Protein AF-A0A1M5PEL5-F1 (afdb_monomer_lite)

Sequence (208 aa):
MDSESASESAEDQVPSTPEERPRLRRRGREVVLALTVLVVAVAVAGTSFWRFVFTEPPEERSPEPVPLADHPVCGAQLRLSVKTDEEMVQVARIMSQDPRSRRVFYASQKENYAWFQRIFAEHKDLLAFARPEALPASVWLLPMRDVDLKAWGDDLRRQLPQLVHVQPVIPEELVREARARGQRAVLPPCPSSGEWPSAAGSSASPTK

Structure (mmCIF, N/CA/C/O backbone):
data_AF-A0A1M5PEL5-F1
#
_entry.id   AF-A0A1M5PEL5-F1
#
loop_
_atom_site.group_PDB
_atom_site.id
_atom_site.type_symbol
_atom_site.label_atom_id
_atom_site.label_alt_id
_atom_site.label_comp_id
_atom_site.label_asym_id
_atom_site.label_entity_id
_atom_site.label_seq_id
_atom_site.pdbx_PDB_ins_code
_atom_site.Cartn_x
_atom_site.Cartn_y
_atom_site.Cartn_z
_atom_site.occupancy
_atom_site.B_iso_or_equiv
_atom_site.auth_seq_id
_atom_site.auth_comp_id
_atom_site.auth_asym_id
_atom_site.auth_atom_id
_atom_site.pdbx_PDB_model_num
ATOM 1 N N . MET A 1 1 ? 75.606 32.379 -50.722 1.00 40.31 1 MET A N 1
ATOM 2 C CA . MET A 1 1 ? 76.584 33.152 -51.508 1.00 40.31 1 MET A CA 1
ATOM 3 C C . MET A 1 1 ? 76.701 32.346 -52.784 1.00 40.31 1 MET A C 1
ATOM 5 O O . MET A 1 1 ? 77.165 31.221 -52.691 1.00 40.31 1 MET A O 1
ATOM 9 N N . ASP A 1 2 ? 76.057 32.661 -53.901 1.00 33.91 2 ASP A N 1
ATOM 10 C CA . ASP A 1 2 ? 75.570 33.916 -54.497 1.00 33.91 2 ASP A CA 1
ATOM 11 C C . ASP A 1 2 ? 74.434 33.518 -55.479 1.00 33.91 2 ASP A C 1
ATOM 13 O O . ASP A 1 2 ? 74.450 32.400 -55.986 1.00 33.91 2 ASP A O 1
ATOM 17 N N . SER A 1 3 ? 73.267 34.170 -55.479 1.00 42.59 3 SER A N 1
ATOM 18 C CA . SER A 1 3 ? 72.858 35.327 -56.307 1.00 42.59 3 SER A CA 1
ATOM 19 C C . SER A 1 3 ? 72.743 35.051 -57.817 1.00 42.59 3 SER A C 1
ATOM 21 O O . SER A 1 3 ? 73.670 34.526 -58.420 1.00 42.59 3 SER A O 1
ATOM 23 N N . GLU A 1 4 ? 71.622 35.542 -58.380 1.00 41.03 4 GLU A N 1
ATOM 24 C CA . GLU A 1 4 ? 71.344 35.845 -59.806 1.00 41.03 4 GLU A CA 1
ATOM 25 C C . GLU A 1 4 ? 71.100 34.653 -60.757 1.00 41.03 4 GLU A C 1
ATOM 27 O O . GLU A 1 4 ? 71.656 33.581 -60.581 1.00 41.03 4 GLU A O 1
ATOM 32 N N . SER A 1 5 ? 70.289 34.707 -61.820 1.00 41.81 5 SER A N 1
ATOM 33 C CA . SER A 1 5 ? 69.369 35.685 -62.439 1.00 41.81 5 SER A CA 1
ATOM 34 C C . SER A 1 5 ? 68.643 34.913 -63.567 1.00 41.81 5 SER A C 1
ATOM 36 O O . SER A 1 5 ? 69.254 34.074 -64.219 1.00 41.81 5 SER A O 1
ATOM 38 N N . ALA A 1 6 ? 67.311 34.960 -63.663 1.00 45.72 6 ALA A N 1
ATOM 39 C CA . ALA A 1 6 ? 66.541 35.679 -64.692 1.00 45.72 6 ALA A CA 1
ATOM 40 C C . ALA A 1 6 ? 66.760 35.227 -66.163 1.00 45.72 6 ALA A C 1
ATOM 42 O O . ALA A 1 6 ? 67.813 35.430 -66.754 1.00 45.72 6 ALA A O 1
ATOM 43 N N . SER A 1 7 ? 65.705 34.676 -66.774 1.00 43.50 7 SER A N 1
ATOM 44 C CA . SER A 1 7 ? 65.435 34.632 -68.227 1.00 43.50 7 SER A CA 1
ATOM 45 C C . SER A 1 7 ? 63.915 34.472 -68.367 1.00 43.50 7 SER A C 1
ATOM 47 O O . SER A 1 7 ? 63.340 33.585 -67.744 1.00 43.50 7 SER A O 1
ATOM 49 N N . GLU A 1 8 ? 63.175 35.465 -68.849 1.00 42.06 8 GLU A N 1
ATOM 50 C CA . GLU A 1 8 ? 63.076 35.987 -70.223 1.00 42.06 8 GLU A CA 1
ATOM 51 C C . GLU A 1 8 ? 61.969 35.276 -71.025 1.00 42.06 8 GLU A C 1
ATOM 53 O O . GLU A 1 8 ? 62.036 34.091 -71.326 1.00 42.06 8 GLU A O 1
ATOM 58 N N . SER A 1 9 ? 60.920 36.072 -71.253 1.00 43.81 9 SER A N 1
ATOM 59 C CA . SER A 1 9 ? 59.984 36.167 -72.377 1.00 43.81 9 SER A CA 1
ATOM 60 C C . SER A 1 9 ? 59.603 34.931 -73.197 1.00 43.81 9 SER A C 1
ATOM 62 O O . SER A 1 9 ? 60.408 34.352 -73.916 1.00 43.81 9 SER A O 1
ATOM 64 N N . ALA A 1 10 ? 58.290 34.696 -73.261 1.00 44.53 10 ALA A N 1
ATOM 65 C CA . ALA A 1 10 ? 57.634 34.189 -74.460 1.00 44.53 10 ALA A CA 1
ATOM 66 C C . ALA A 1 10 ? 56.276 34.892 -74.627 1.00 44.53 10 ALA A C 1
ATOM 68 O O . ALA A 1 10 ? 55.343 34.676 -73.852 1.00 44.53 10 ALA A O 1
ATOM 69 N N . GLU A 1 11 ? 56.202 35.769 -75.628 1.00 50.06 11 GLU A N 1
ATOM 70 C CA . GLU A 1 11 ? 54.958 36.095 -76.322 1.00 50.06 11 GLU A CA 1
ATOM 71 C C . GLU A 1 11 ? 54.406 34.816 -76.961 1.00 50.06 11 GLU A C 1
ATOM 73 O O . GLU A 1 11 ? 55.168 34.105 -77.609 1.00 50.06 11 GLU A O 1
ATOM 78 N N . ASP A 1 12 ? 53.100 34.553 -76.847 1.00 40.72 12 ASP A N 1
ATOM 79 C CA . ASP A 1 12 ? 52.344 34.167 -78.041 1.00 40.72 12 ASP A CA 1
ATOM 80 C C . ASP A 1 12 ? 50.816 34.277 -77.883 1.00 40.72 12 ASP A C 1
ATOM 82 O O . ASP A 1 12 ? 50.194 33.715 -76.983 1.00 40.72 12 ASP A O 1
ATOM 86 N N . GLN A 1 13 ? 50.254 35.037 -78.823 1.00 44.19 13 GLN A N 1
ATOM 87 C CA . GLN A 1 13 ? 48.998 34.850 -79.554 1.00 44.19 13 GLN A CA 1
ATOM 88 C C . GLN A 1 13 ? 47.688 34.488 -78.824 1.00 44.19 13 GLN A C 1
ATOM 90 O O . GLN A 1 13 ? 47.390 33.351 -78.467 1.00 44.19 13 GLN A O 1
ATOM 95 N N . VAL A 1 14 ? 46.796 35.483 -78.827 1.00 57.00 14 VAL A N 1
ATOM 96 C CA . VAL A 1 14 ? 45.331 35.336 -78.825 1.00 57.00 14 VAL A CA 1
ATOM 97 C C . VAL A 1 14 ? 44.862 35.030 -80.259 1.00 57.00 14 VAL A C 1
ATOM 99 O O . VAL A 1 14 ? 45.308 35.713 -81.182 1.00 57.00 14 VAL A O 1
ATOM 102 N N . PRO A 1 15 ? 43.916 34.089 -80.467 1.00 49.25 15 PRO A N 1
ATOM 103 C CA . PRO A 1 15 ? 42.690 34.513 -81.152 1.00 49.25 15 PRO A CA 1
ATOM 104 C C . PRO A 1 15 ? 41.374 33.876 -80.642 1.00 49.25 15 PRO A C 1
ATOM 106 O O . PRO A 1 15 ? 41.243 32.671 -80.453 1.00 49.25 15 PRO A O 1
ATOM 109 N N . SER A 1 16 ? 40.372 34.759 -80.527 1.00 44.94 16 SER A N 1
ATOM 110 C CA . SER A 1 16 ? 38.955 34.611 -80.928 1.00 44.94 16 SER A CA 1
ATOM 111 C C . SER A 1 16 ? 38.005 33.599 -80.243 1.00 44.94 16 SER A C 1
ATOM 113 O O . SER A 1 16 ? 37.870 32.474 -80.703 1.00 44.94 16 SER A O 1
ATOM 115 N N . THR A 1 17 ? 37.202 34.140 -79.300 1.00 47.97 17 THR A N 1
ATOM 116 C CA . THR A 1 17 ? 35.703 34.108 -79.194 1.00 47.97 17 THR A CA 1
ATOM 117 C C . THR A 1 17 ? 34.927 32.773 -79.099 1.00 47.97 17 THR A C 1
ATOM 119 O O . THR A 1 17 ? 35.386 31.754 -79.591 1.00 47.97 17 THR A O 1
ATOM 122 N N . PRO A 1 18 ? 33.635 32.779 -78.694 1.00 51.31 18 PRO A N 1
ATOM 123 C CA . PRO A 1 18 ? 32.975 33.495 -77.597 1.00 51.31 18 PRO A CA 1
ATOM 124 C C . PRO A 1 18 ? 32.113 32.544 -76.718 1.00 51.31 18 PRO A C 1
ATOM 126 O O . PRO A 1 18 ? 31.716 31.464 -77.129 1.00 51.31 18 PRO A O 1
ATOM 129 N N . GLU A 1 19 ? 31.803 32.985 -75.497 1.00 52.94 19 GLU A N 1
ATOM 130 C CA . GLU A 1 19 ? 30.504 32.773 -74.834 1.00 52.94 19 GLU A CA 1
ATOM 131 C C . GLU A 1 19 ? 29.866 31.361 -74.838 1.00 52.94 19 GLU A C 1
ATOM 133 O O . GLU A 1 19 ? 29.025 31.051 -75.667 1.00 52.94 19 GLU A O 1
ATOM 138 N N . GLU A 1 20 ? 30.107 30.565 -73.788 1.00 47.53 20 GLU A N 1
ATOM 139 C CA . GLU A 1 20 ? 29.003 29.913 -73.064 1.00 47.53 20 GLU A CA 1
ATOM 140 C C . GLU A 1 20 ? 29.471 29.332 -71.720 1.00 47.53 20 GLU A C 1
ATOM 142 O O . GLU A 1 20 ? 30.276 28.405 -71.674 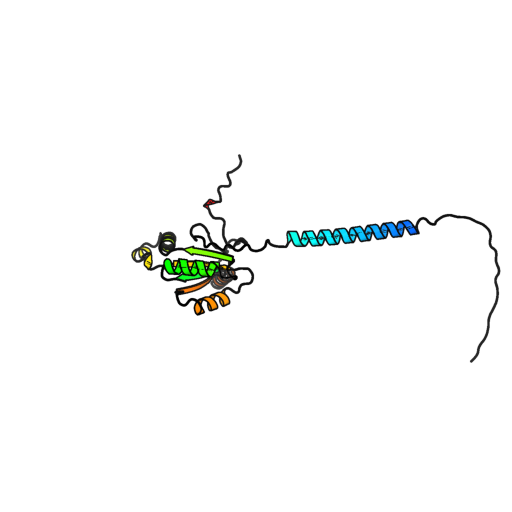1.00 47.53 20 GLU A O 1
ATOM 147 N N . ARG A 1 21 ? 28.926 29.870 -70.616 1.00 48.84 21 ARG A N 1
ATOM 148 C CA . ARG A 1 21 ? 28.414 29.160 -69.415 1.00 48.84 21 ARG A CA 1
ATOM 149 C C . ARG A 1 21 ? 28.573 29.985 -68.124 1.00 48.84 21 ARG A C 1
ATOM 151 O O . ARG A 1 21 ? 29.436 29.688 -67.300 1.00 48.84 21 ARG A O 1
ATOM 158 N N . PRO A 1 22 ? 27.617 30.877 -67.804 1.00 45.28 22 PRO A N 1
ATOM 159 C CA . PRO A 1 22 ? 27.406 31.332 -66.436 1.00 45.28 22 PRO A CA 1
ATOM 160 C C . PRO A 1 22 ? 26.179 30.648 -65.801 1.00 45.28 22 PRO A C 1
ATOM 162 O O . PRO A 1 22 ? 25.437 31.279 -65.057 1.00 45.28 22 PRO A O 1
ATOM 165 N N . ARG A 1 23 ? 25.893 29.368 -66.104 1.00 48.09 23 ARG A N 1
ATOM 166 C CA . ARG A 1 23 ? 24.670 28.695 -65.596 1.00 48.09 23 ARG A CA 1
ATOM 167 C C . ARG A 1 23 ? 24.891 27.564 -64.589 1.00 48.09 23 ARG A C 1
ATOM 169 O O . ARG A 1 23 ? 23.973 27.247 -63.839 1.00 48.09 23 ARG A O 1
ATOM 176 N N . LEU A 1 24 ? 26.096 26.998 -64.483 1.00 49.69 24 LEU A N 1
ATOM 177 C CA . LEU A 1 24 ? 26.353 25.880 -63.557 1.00 49.69 24 LEU A CA 1
ATOM 178 C C . LEU A 1 24 ? 26.583 26.320 -62.101 1.00 49.69 24 LEU A C 1
ATOM 180 O O . LEU A 1 24 ? 26.221 25.597 -61.176 1.00 49.69 24 LEU A O 1
ATOM 184 N N . ARG A 1 25 ? 27.101 27.533 -61.869 1.00 49.66 25 ARG A N 1
ATOM 185 C CA . ARG A 1 25 ? 27.422 28.005 -60.509 1.00 49.66 25 ARG A CA 1
ATOM 186 C C . ARG A 1 25 ? 26.190 28.430 -59.696 1.00 49.66 25 ARG A C 1
ATOM 188 O O . ARG A 1 25 ? 26.213 28.358 -58.471 1.00 49.66 25 ARG A O 1
ATOM 195 N N . ARG A 1 26 ? 25.106 28.844 -60.367 1.00 51.06 26 ARG A N 1
ATOM 196 C CA . ARG A 1 26 ? 23.847 29.268 -59.722 1.00 51.06 26 ARG A CA 1
ATOM 197 C C . ARG A 1 26 ? 22.993 28.069 -59.294 1.00 51.06 26 ARG A C 1
ATOM 199 O O . ARG A 1 26 ? 22.546 28.029 -58.154 1.00 51.06 26 ARG A O 1
ATOM 206 N N . ARG A 1 27 ? 22.901 27.039 -60.149 1.00 53.06 27 ARG A N 1
ATOM 207 C CA . ARG A 1 27 ? 22.220 25.769 -59.836 1.00 53.06 27 ARG A CA 1
ATOM 208 C C . ARG A 1 27 ? 22.880 25.001 -58.693 1.00 53.06 27 ARG A C 1
ATOM 210 O O . ARG A 1 27 ? 22.170 24.466 -57.857 1.00 53.06 27 ARG A O 1
ATOM 217 N N . GLY A 1 28 ? 24.214 24.984 -58.609 1.00 53.09 28 GLY A N 1
ATOM 218 C CA . GLY A 1 28 ? 24.906 24.327 -57.493 1.00 53.09 28 GLY A CA 1
ATOM 219 C C . GLY A 1 28 ? 24.558 24.947 -56.137 1.00 53.09 28 GLY A C 1
ATOM 220 O O . GLY A 1 28 ? 24.340 24.230 -55.168 1.00 53.09 28 GLY A O 1
ATOM 221 N N . ARG A 1 29 ? 24.424 26.279 -56.079 1.00 58.47 29 ARG A N 1
ATOM 222 C CA . ARG A 1 29 ? 24.068 26.987 -54.843 1.00 58.47 29 ARG A CA 1
ATOM 223 C C . ARG A 1 29 ? 22.608 26.765 -54.449 1.00 58.47 29 ARG A C 1
ATOM 225 O O . ARG A 1 29 ? 22.345 26.594 -53.270 1.00 58.47 29 ARG A O 1
ATOM 232 N N . GLU A 1 30 ? 21.689 26.717 -55.412 1.00 59.62 30 GLU A N 1
ATOM 233 C CA . GLU A 1 30 ? 20.270 26.408 -55.163 1.00 59.62 30 GLU A CA 1
ATOM 234 C C . GLU A 1 30 ? 20.055 24.951 -54.739 1.00 59.62 30 GLU A C 1
ATOM 236 O O . GLU A 1 30 ? 19.302 24.695 -53.806 1.00 59.62 30 GLU A O 1
ATOM 241 N N . VAL A 1 31 ? 20.771 24.004 -55.355 1.00 66.31 31 VAL A N 1
ATOM 242 C CA . VAL A 1 31 ? 20.715 22.583 -54.982 1.00 66.31 31 VAL A CA 1
ATOM 243 C C . VAL A 1 31 ? 21.292 22.360 -53.587 1.00 66.31 31 VAL A C 1
ATOM 245 O O . VAL A 1 31 ? 20.674 21.658 -52.794 1.00 66.31 31 VAL A O 1
ATOM 248 N N . VAL A 1 32 ? 22.428 22.986 -53.255 1.00 70.94 32 VAL A N 1
ATOM 249 C CA . VAL A 1 32 ? 23.007 22.900 -51.905 1.00 70.94 32 VAL A CA 1
ATOM 250 C C . VAL A 1 32 ? 22.044 23.481 -50.876 1.00 70.94 32 VAL A C 1
ATOM 252 O O . VAL A 1 32 ? 21.786 22.821 -49.882 1.00 70.94 32 VAL A O 1
ATOM 255 N N . LEU A 1 33 ? 21.459 24.655 -51.133 1.00 70.50 33 LEU A N 1
ATOM 256 C CA . LEU A 1 33 ? 20.548 25.323 -50.198 1.00 70.50 33 LEU A CA 1
ATOM 257 C C . LEU A 1 33 ? 19.240 24.537 -50.006 1.00 70.50 33 LEU A C 1
ATOM 259 O O . LEU A 1 33 ? 18.762 24.415 -48.881 1.00 70.50 33 LEU A O 1
ATOM 263 N N . ALA A 1 34 ? 18.706 23.933 -51.072 1.00 70.06 34 ALA A N 1
ATOM 264 C CA . ALA A 1 34 ? 17.564 23.024 -50.986 1.00 70.06 34 ALA A CA 1
ATOM 265 C C . ALA A 1 34 ? 17.889 21.766 -50.161 1.00 70.06 34 ALA A C 1
ATOM 267 O O . ALA A 1 34 ? 17.074 21.342 -49.343 1.00 70.06 34 ALA A O 1
ATOM 268 N N . LEU A 1 35 ? 19.092 21.204 -50.318 1.00 68.44 35 LEU A N 1
ATOM 269 C CA . LEU A 1 35 ? 19.566 20.066 -49.528 1.00 68.44 35 LEU A CA 1
ATOM 270 C C . LEU A 1 35 ? 19.735 20.422 -48.049 1.00 68.44 35 LEU A C 1
ATOM 272 O O . LEU A 1 35 ? 19.300 19.653 -47.196 1.00 68.44 35 LEU A O 1
ATOM 276 N N . THR A 1 36 ? 20.300 21.588 -47.718 1.00 70.31 36 THR A N 1
ATOM 277 C CA . THR A 1 36 ? 20.426 22.017 -46.317 1.00 70.31 36 THR A CA 1
ATOM 278 C C . THR A 1 36 ? 19.061 22.233 -45.677 1.00 70.31 36 THR A C 1
ATOM 280 O O . THR A 1 36 ? 18.847 21.785 -44.555 1.00 70.31 36 THR A O 1
ATOM 283 N N . VAL A 1 37 ? 18.119 22.866 -46.386 1.00 73.62 37 VAL A N 1
ATOM 284 C CA . VAL A 1 37 ? 16.747 23.057 -45.889 1.00 73.62 37 VAL A CA 1
ATOM 285 C C . VAL A 1 37 ? 16.051 21.713 -45.676 1.00 73.62 37 VAL A C 1
ATOM 287 O O . VAL A 1 37 ? 15.414 21.527 -44.643 1.00 73.62 37 VAL A O 1
ATOM 290 N N . LEU A 1 38 ? 16.217 20.751 -46.589 1.00 73.31 38 LEU A N 1
ATOM 291 C CA . LEU A 1 38 ? 15.653 19.408 -46.447 1.00 73.31 38 LEU A CA 1
ATOM 292 C C . LEU A 1 38 ? 16.246 18.663 -45.240 1.00 73.31 38 LEU A C 1
ATOM 294 O O . LEU A 1 38 ? 15.502 18.086 -44.454 1.00 73.31 38 LEU A O 1
ATOM 298 N N . VAL A 1 39 ? 17.568 18.704 -45.056 1.00 71.50 39 VAL A N 1
ATOM 299 C CA . VAL A 1 39 ? 18.244 18.056 -43.919 1.00 71.50 39 VAL A CA 1
ATOM 300 C C . VAL A 1 39 ? 17.816 18.687 -42.595 1.00 71.50 39 VAL A C 1
ATOM 302 O O . VAL A 1 39 ? 17.515 17.964 -41.648 1.00 71.50 39 VAL A O 1
ATOM 305 N N . VAL A 1 40 ? 17.721 20.018 -42.528 1.00 70.81 40 VAL A N 1
ATOM 306 C CA . VAL A 1 40 ? 17.223 20.721 -41.336 1.00 70.81 40 VAL A CA 1
ATOM 307 C C . VAL A 1 40 ? 15.758 20.370 -41.078 1.00 70.81 40 VAL A C 1
ATOM 309 O O . VAL A 1 40 ? 15.405 20.069 -39.943 1.00 70.81 40 VAL A O 1
ATOM 312 N N . ALA A 1 41 ? 14.913 20.327 -42.109 1.00 64.69 41 ALA A N 1
ATOM 313 C CA . ALA A 1 41 ? 13.511 19.947 -41.965 1.00 64.69 41 ALA A CA 1
ATOM 314 C C . ALA A 1 41 ? 13.353 18.502 -41.462 1.00 64.69 41 ALA A C 1
ATOM 316 O O . ALA A 1 41 ? 12.569 18.262 -40.548 1.00 64.69 41 ALA A O 1
ATOM 317 N N . VAL A 1 42 ? 14.133 17.552 -41.989 1.00 66.50 42 VAL A N 1
ATOM 318 C CA . VAL A 1 42 ? 14.130 16.151 -41.534 1.00 66.50 42 VAL A CA 1
ATOM 319 C C . VAL A 1 42 ? 14.678 16.022 -40.111 1.00 66.50 42 VAL A C 1
ATOM 321 O O . VAL A 1 42 ? 14.119 15.272 -39.317 1.00 66.50 42 VAL A O 1
ATOM 324 N N . ALA A 1 43 ? 15.715 16.775 -39.742 1.00 63.62 43 ALA A N 1
ATOM 325 C CA . ALA A 1 43 ? 16.252 16.771 -38.381 1.00 63.62 43 ALA A CA 1
ATOM 326 C C . ALA A 1 43 ? 15.269 17.378 -37.361 1.00 63.62 43 ALA A C 1
ATOM 328 O O . ALA A 1 43 ? 15.078 16.831 -36.273 1.00 63.62 43 ALA A O 1
ATOM 329 N N . VAL A 1 44 ? 14.595 18.478 -37.709 1.00 61.84 44 VAL A N 1
ATOM 330 C CA . VAL A 1 44 ? 13.587 19.124 -36.851 1.00 61.84 44 VAL A CA 1
ATOM 331 C C . VAL A 1 44 ? 12.322 18.262 -36.741 1.00 61.84 44 VAL A C 1
ATOM 333 O O . VAL A 1 44 ? 11.802 18.065 -35.642 1.00 61.84 44 VAL A O 1
ATOM 336 N N . ALA A 1 45 ? 11.856 17.668 -37.843 1.00 59.12 45 ALA A N 1
ATOM 337 C CA . ALA A 1 45 ? 10.724 16.740 -37.824 1.00 59.12 45 ALA A CA 1
ATOM 338 C C . ALA A 1 45 ? 11.056 15.443 -37.065 1.00 59.12 45 ALA A C 1
ATOM 340 O O . ALA A 1 45 ? 10.258 14.981 -36.250 1.00 59.12 45 ALA A O 1
ATOM 341 N N . GLY A 1 46 ? 12.258 14.895 -37.265 1.00 55.94 46 GLY A N 1
ATOM 342 C CA . GLY A 1 46 ? 12.730 13.689 -36.588 1.00 55.94 46 GLY A CA 1
ATOM 343 C C . GLY A 1 46 ? 12.861 13.874 -35.077 1.00 55.94 46 GLY A C 1
ATOM 344 O O . GLY A 1 46 ? 12.400 13.028 -34.319 1.00 55.94 46 GLY A O 1
ATOM 345 N N . THR A 1 47 ? 13.407 15.003 -34.616 1.00 56.25 47 THR A N 1
ATOM 346 C CA . THR A 1 47 ? 13.533 15.301 -33.174 1.00 56.25 47 THR A CA 1
ATOM 347 C C . THR A 1 47 ? 12.183 15.528 -32.494 1.00 56.25 47 THR A C 1
ATOM 349 O O . THR A 1 47 ? 11.987 15.095 -31.357 1.00 56.25 47 THR A O 1
ATOM 352 N N . SER A 1 48 ? 11.230 16.145 -33.195 1.00 55.25 48 SER A N 1
ATOM 353 C CA . SER A 1 48 ? 9.867 16.365 -32.695 1.00 55.25 48 SER A CA 1
ATOM 354 C C . SER A 1 48 ? 9.094 15.048 -32.566 1.00 55.25 48 SER A C 1
ATOM 356 O O . SER A 1 48 ? 8.485 14.786 -31.530 1.00 55.25 48 SER A O 1
ATOM 358 N N . PHE A 1 49 ? 9.176 14.181 -33.581 1.00 56.78 49 PHE A N 1
ATOM 359 C CA . PHE A 1 49 ? 8.552 12.858 -33.566 1.00 56.78 49 PHE A CA 1
ATOM 360 C C . PHE A 1 49 ? 9.169 11.940 -32.505 1.00 56.78 49 PHE A C 1
ATOM 362 O O . PHE A 1 49 ? 8.445 11.262 -31.783 1.00 56.78 49 PHE A O 1
ATOM 369 N N . TRP A 1 50 ? 10.495 11.967 -32.339 1.00 51.78 50 TRP A N 1
ATOM 370 C CA . TRP A 1 50 ? 11.173 11.164 -31.319 1.00 51.78 50 TRP A CA 1
ATOM 371 C C . TRP A 1 50 ? 10.767 11.585 -29.903 1.00 51.78 50 TRP A C 1
ATOM 373 O O . TRP A 1 50 ? 10.479 10.735 -29.068 1.00 51.78 50 TRP A O 1
ATOM 383 N N . ARG A 1 51 ? 10.631 12.891 -29.633 1.00 57.38 51 ARG A N 1
ATOM 384 C CA . ARG A 1 51 ? 10.068 13.336 -28.352 1.00 57.38 51 ARG A CA 1
ATOM 385 C C . ARG A 1 51 ? 8.625 12.889 -28.168 1.00 57.38 51 ARG A C 1
ATOM 387 O O . ARG A 1 51 ? 8.303 12.451 -27.077 1.00 57.38 51 ARG A O 1
ATOM 394 N N . PHE A 1 52 ? 7.781 12.940 -29.191 1.00 57.34 52 PHE A N 1
ATOM 395 C CA . PHE A 1 52 ? 6.374 12.551 -29.055 1.00 57.34 52 PHE A CA 1
ATOM 396 C C . PHE A 1 52 ? 6.170 11.035 -28.882 1.00 57.34 52 PHE A C 1
ATOM 398 O O . PHE A 1 52 ? 5.255 10.619 -28.183 1.00 57.34 52 PHE A O 1
ATOM 405 N N . VAL A 1 53 ? 7.028 10.204 -29.485 1.00 57.78 53 VAL A N 1
ATOM 406 C CA . VAL A 1 53 ? 6.952 8.735 -29.370 1.00 57.78 53 VAL A CA 1
ATOM 407 C C . VAL A 1 53 ? 7.577 8.217 -28.070 1.00 57.78 53 VAL A C 1
ATOM 409 O O . VAL A 1 53 ? 7.126 7.201 -27.550 1.00 57.78 53 VAL A O 1
ATOM 412 N N . PHE A 1 54 ? 8.592 8.901 -27.530 1.00 57.66 54 PHE A N 1
ATOM 413 C CA . PHE A 1 54 ? 9.329 8.444 -26.342 1.00 57.66 54 PHE A CA 1
ATOM 414 C C . PHE A 1 54 ? 9.050 9.242 -25.062 1.00 57.66 54 PHE A C 1
ATOM 416 O O . PHE A 1 54 ? 9.595 8.898 -24.014 1.00 57.66 54 PHE A O 1
ATOM 423 N N . THR A 1 55 ? 8.217 10.286 -25.100 1.00 54.91 55 THR A N 1
ATOM 424 C CA . THR A 1 55 ? 7.710 10.887 -23.859 1.00 54.91 55 THR A CA 1
ATOM 425 C C . THR A 1 55 ? 6.517 10.080 -23.380 1.00 54.91 55 THR A C 1
ATOM 427 O O . THR A 1 55 ? 5.430 10.143 -23.947 1.00 54.91 55 THR A O 1
ATOM 430 N N . GLU A 1 56 ? 6.730 9.286 -22.331 1.00 58.47 56 GLU A N 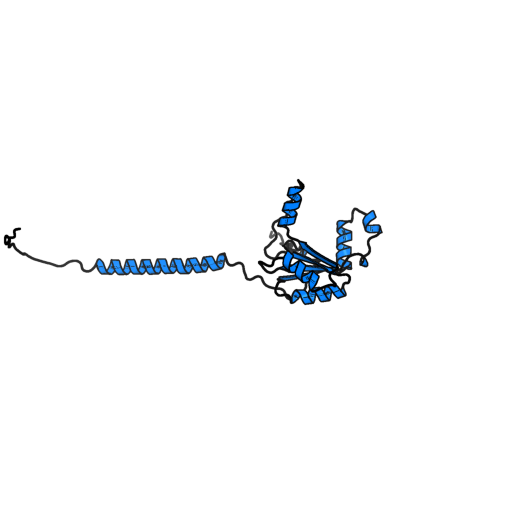1
ATOM 431 C CA . GLU A 1 56 ? 5.613 8.742 -21.567 1.00 58.47 56 GLU A CA 1
ATOM 432 C C . GLU A 1 56 ? 4.746 9.919 -21.091 1.00 58.47 56 GLU A C 1
ATOM 434 O O . GLU A 1 56 ? 5.299 10.932 -20.638 1.00 58.47 56 GLU A O 1
ATOM 439 N N . PRO A 1 57 ? 3.410 9.835 -21.238 1.00 58.81 57 PRO A N 1
ATOM 440 C CA . PRO A 1 57 ? 2.522 10.895 -20.791 1.00 58.81 57 PRO A CA 1
ATOM 441 C C . PRO A 1 57 ? 2.802 11.206 -19.315 1.00 58.81 57 PRO A C 1
ATOM 443 O O . PRO A 1 57 ? 3.142 10.291 -18.557 1.00 58.81 57 PRO A O 1
ATOM 446 N N . PRO A 1 58 ? 2.709 12.486 -18.908 1.00 62.16 58 PRO A N 1
ATOM 447 C CA . PRO A 1 58 ? 2.973 12.876 -17.531 1.00 62.16 58 PRO A CA 1
ATOM 448 C C . PRO A 1 58 ? 2.130 12.010 -16.597 1.00 62.16 58 PRO A C 1
ATOM 450 O O . PRO A 1 58 ? 0.937 11.827 -16.835 1.00 62.16 58 PRO A O 1
ATOM 453 N N . GLU A 1 59 ? 2.763 11.447 -15.566 1.00 71.31 59 GLU A N 1
ATOM 454 C CA . GLU A 1 59 ? 2.053 10.663 -14.563 1.00 71.31 59 GLU A CA 1
ATOM 455 C C . GLU A 1 59 ? 0.979 11.538 -13.920 1.00 71.31 59 GLU A C 1
ATOM 457 O O . GLU A 1 59 ? 1.274 12.474 -13.174 1.00 71.31 59 GLU A O 1
ATOM 462 N N . GLU A 1 60 ? -0.276 11.248 -14.251 1.00 79.06 60 GLU A N 1
ATOM 463 C CA . GLU A 1 60 ? -1.399 11.993 -13.717 1.00 79.06 60 GLU A CA 1
ATOM 464 C C . GLU A 1 60 ? -1.643 11.558 -12.275 1.00 79.06 60 GLU A C 1
ATOM 466 O O . GLU A 1 60 ? -1.801 10.373 -11.959 1.00 79.06 60 GLU A O 1
ATOM 471 N N . ARG A 1 61 ? -1.634 12.543 -11.381 1.00 86.62 61 ARG A N 1
ATOM 472 C CA . ARG A 1 61 ? -1.917 12.337 -9.970 1.00 86.62 61 ARG A CA 1
ATOM 473 C C . ARG A 1 61 ? -3.421 12.355 -9.746 1.00 86.62 61 ARG A C 1
ATOM 475 O O . ARG A 1 61 ? -4.095 13.295 -10.157 1.00 86.62 61 ARG A O 1
ATOM 482 N N . SER A 1 62 ? -3.922 11.367 -9.011 1.00 84.38 62 SER A N 1
ATOM 483 C CA . SER A 1 62 ? -5.311 11.341 -8.551 1.00 84.38 62 SER A CA 1
ATOM 484 C C . SER A 1 62 ? -5.385 11.829 -7.102 1.00 84.38 62 SER A C 1
ATOM 486 O O . SER A 1 62 ? -4.888 11.135 -6.211 1.00 84.38 62 SER A O 1
ATOM 488 N N . PRO A 1 63 ? -5.992 12.998 -6.828 1.00 81.38 63 PRO A N 1
ATOM 489 C CA . PRO A 1 63 ? -6.094 13.534 -5.470 1.00 81.38 63 PRO A CA 1
ATOM 490 C C . PRO A 1 63 ? -7.164 12.833 -4.621 1.00 81.38 63 PRO A C 1
ATOM 492 O O . PRO A 1 63 ? -7.183 13.000 -3.399 1.00 81.38 63 PRO A O 1
ATOM 495 N N . GLU A 1 64 ? -8.067 12.075 -5.245 1.00 91.50 64 GLU A N 1
ATOM 496 C CA . GLU A 1 64 ? -9.140 11.362 -4.558 1.00 91.50 64 GLU A CA 1
ATOM 497 C C . GLU A 1 64 ? -8.693 9.935 -4.190 1.00 91.50 64 GLU A C 1
ATOM 499 O O . GLU A 1 64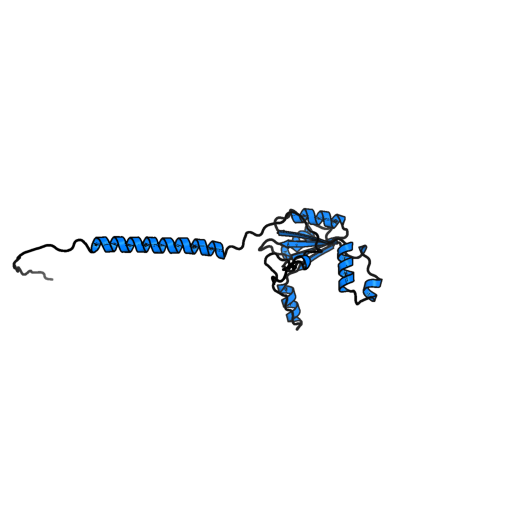 ? -8.295 9.175 -5.083 1.00 91.50 64 GLU A O 1
ATOM 504 N N . PRO A 1 65 ? -8.730 9.557 -2.895 1.00 93.44 65 PRO A N 1
ATOM 505 C CA . PRO A 1 65 ? -8.536 8.175 -2.478 1.00 93.44 65 PRO A CA 1
ATOM 506 C C . PRO A 1 65 ? -9.651 7.280 -3.011 1.00 93.44 65 PRO A C 1
ATOM 508 O O . PRO A 1 65 ? -10.828 7.613 -2.889 1.00 93.44 65 PRO A O 1
ATOM 511 N N . VAL A 1 66 ? -9.290 6.107 -3.519 1.00 93.75 66 VAL A N 1
ATOM 512 C CA . VAL A 1 66 ? -10.246 5.142 -4.080 1.00 93.75 66 VAL A CA 1
ATOM 513 C C . VAL A 1 66 ? -10.282 3.839 -3.266 1.00 93.75 66 VAL A C 1
ATOM 515 O O . VAL A 1 66 ? -9.256 3.435 -2.716 1.00 93.75 66 VAL A O 1
ATOM 518 N N . PRO A 1 67 ? -11.431 3.150 -3.163 1.00 94.12 67 PRO A N 1
ATOM 519 C CA . PRO A 1 67 ? -11.482 1.819 -2.562 1.00 94.12 67 PRO A CA 1
ATOM 520 C C . PRO A 1 67 ? -10.566 0.830 -3.297 1.00 94.12 67 PRO A C 1
ATOM 522 O O . PRO A 1 67 ? -10.439 0.878 -4.515 1.00 94.12 67 PRO A O 1
ATOM 525 N N . LEU A 1 68 ? -9.953 -0.108 -2.579 1.00 93.19 68 LEU A N 1
ATOM 526 C CA . LEU A 1 68 ? -9.056 -1.116 -3.156 1.00 93.19 68 LEU A CA 1
ATOM 527 C C . LEU A 1 68 ? -9.809 -2.237 -3.891 1.00 93.19 68 LEU A C 1
ATOM 529 O O . LEU A 1 68 ? -9.230 -2.895 -4.751 1.00 93.19 68 LEU A O 1
ATOM 533 N N . ALA A 1 69 ? -11.078 -2.484 -3.544 1.00 86.50 69 ALA A N 1
ATOM 534 C CA . ALA A 1 69 ? -11.829 -3.681 -3.941 1.00 86.50 69 ALA A CA 1
ATOM 535 C C . ALA A 1 69 ? -11.819 -3.964 -5.456 1.00 86.50 69 ALA A C 1
ATOM 537 O O . ALA A 1 69 ? -11.686 -5.121 -5.856 1.00 86.50 69 ALA A O 1
ATOM 538 N N . ASP A 1 70 ? -11.886 -2.913 -6.274 1.00 84.88 70 ASP A N 1
ATOM 539 C CA . ASP A 1 70 ? -11.920 -2.999 -7.738 1.00 84.88 70 ASP A CA 1
ATOM 540 C C . ASP A 1 70 ? -10.595 -2.594 -8.398 1.00 84.88 70 ASP A C 1
ATOM 542 O O . ASP A 1 70 ? -10.523 -2.460 -9.617 1.00 84.88 70 ASP A O 1
ATOM 546 N N . HIS A 1 71 ? -9.532 -2.425 -7.612 1.00 89.38 71 HIS A N 1
ATOM 547 C CA . HIS A 1 71 ? -8.253 -1.872 -8.046 1.00 89.38 71 HIS A CA 1
ATOM 548 C C . HIS A 1 71 ? -7.094 -2.807 -7.674 1.00 89.38 71 HIS A C 1
ATOM 550 O O . HIS A 1 71 ? -6.409 -2.599 -6.670 1.00 89.38 71 HIS A O 1
ATOM 556 N N . PRO A 1 72 ? -6.861 -3.878 -8.454 1.00 89.69 72 PRO A N 1
ATOM 557 C CA . PRO A 1 72 ? -5.754 -4.794 -8.204 1.00 89.69 72 PRO A CA 1
ATOM 558 C C . PRO A 1 72 ? -4.409 -4.101 -8.461 1.00 89.69 72 PRO A C 1
ATOM 560 O O . PRO A 1 72 ? -3.993 -3.924 -9.605 1.00 89.69 72 PRO A O 1
ATOM 563 N N . VAL A 1 73 ? -3.710 -3.723 -7.392 1.00 92.56 73 VAL A N 1
ATOM 564 C CA . VAL A 1 73 ? -2.419 -3.027 -7.484 1.00 92.56 73 VAL A CA 1
ATOM 565 C C . VAL A 1 73 ? -1.273 -4.029 -7.662 1.00 92.56 73 VAL A C 1
ATOM 567 O O . VAL A 1 73 ? -1.168 -5.005 -6.917 1.00 92.56 73 VAL A O 1
ATOM 570 N N . CYS A 1 74 ? -0.415 -3.793 -8.655 1.00 92.69 74 CYS A N 1
ATOM 571 C CA . CYS A 1 74 ? 0.716 -4.657 -9.010 1.00 92.69 74 CYS A CA 1
ATOM 572 C C . CYS A 1 74 ? 2.073 -3.955 -9.009 1.00 92.69 74 CYS A C 1
ATOM 574 O O . CYS A 1 74 ? 3.098 -4.627 -9.131 1.00 92.69 74 CYS A O 1
ATOM 576 N N . GLY A 1 75 ? 2.075 -2.622 -8.963 1.00 93.06 75 GLY A N 1
ATOM 577 C CA . GLY A 1 75 ? 3.285 -1.821 -9.063 1.00 93.06 75 GLY A CA 1
ATOM 578 C C . GLY A 1 75 ? 4.126 -1.868 -7.793 1.00 93.06 75 GLY A C 1
ATOM 579 O O . GLY A 1 75 ? 3.733 -2.418 -6.764 1.00 93.06 75 GLY A O 1
ATOM 580 N N . ALA A 1 76 ? 5.301 -1.244 -7.855 1.00 95.62 76 ALA A N 1
ATOM 581 C CA . ALA A 1 76 ? 6.033 -0.912 -6.644 1.00 95.62 76 ALA A CA 1
ATOM 582 C C . ALA A 1 76 ? 5.202 0.085 -5.816 1.00 95.62 76 ALA A C 1
ATOM 584 O O . ALA A 1 76 ? 4.721 1.085 -6.345 1.00 95.62 76 ALA A O 1
ATOM 585 N N . GLN A 1 77 ? 4.999 -0.202 -4.532 1.00 97.19 77 GLN A N 1
ATOM 586 C CA . GLN A 1 77 ? 4.029 0.510 -3.697 1.00 97.19 77 GLN A CA 1
ATOM 587 C C . GLN A 1 77 ? 4.390 0.469 -2.213 1.00 97.19 77 GLN A C 1
ATOM 589 O O . GLN A 1 77 ? 5.149 -0.389 -1.761 1.00 97.19 77 GLN A O 1
ATOM 594 N N . LEU A 1 78 ? 3.802 1.372 -1.432 1.00 98.12 78 LEU A N 1
ATOM 595 C CA . LEU A 1 78 ? 3.826 1.313 0.030 1.00 98.12 78 LEU A CA 1
ATOM 596 C C . LEU A 1 78 ? 2.474 0.849 0.556 1.00 98.12 78 LEU A C 1
ATOM 598 O O . LEU A 1 78 ? 1.447 1.453 0.262 1.00 98.12 78 LEU A O 1
ATOM 602 N N . ARG A 1 79 ? 2.477 -0.195 1.384 1.00 97.94 79 ARG A N 1
ATOM 603 C CA . ARG A 1 79 ? 1.307 -0.623 2.147 1.00 97.94 79 ARG A CA 1
ATOM 604 C C . ARG A 1 79 ? 1.422 -0.108 3.575 1.00 97.94 79 ARG A C 1
ATOM 606 O O . ARG A 1 79 ? 2.328 -0.491 4.315 1.00 97.94 79 ARG A O 1
ATOM 613 N N . LEU A 1 80 ? 0.484 0.742 3.959 1.00 98.50 80 LEU A N 1
ATOM 614 C CA . LEU A 1 80 ? 0.326 1.268 5.306 1.00 98.50 80 LEU A CA 1
ATOM 615 C C . LEU A 1 80 ? -0.817 0.524 5.992 1.00 98.50 80 LEU A C 1
ATOM 617 O O . LEU A 1 80 ? -1.849 0.266 5.376 1.00 98.50 80 LEU A O 1
ATOM 621 N N . SER A 1 81 ? -0.642 0.175 7.259 1.00 98.25 81 SER A N 1
ATOM 622 C CA . SER A 1 81 ? -1.678 -0.444 8.088 1.00 98.25 81 SER A CA 1
ATOM 623 C C . SER A 1 81 ? -1.945 0.426 9.303 1.00 98.25 81 SER A C 1
ATOM 625 O O . SER A 1 81 ? -1.004 0.904 9.934 1.00 98.25 81 SER A O 1
ATOM 627 N N . VAL A 1 82 ? -3.214 0.599 9.639 1.00 98.19 82 VAL A N 1
ATOM 628 C CA . VAL A 1 82 ? -3.704 1.365 10.792 1.00 98.19 82 VAL A CA 1
ATOM 629 C C . VAL A 1 82 ? -4.710 0.529 11.571 1.00 98.19 82 VAL A C 1
ATOM 631 O O . VAL A 1 82 ? -5.155 -0.518 11.093 1.00 98.19 82 VAL A O 1
ATOM 634 N N . LYS A 1 83 ? -5.038 0.943 12.795 1.00 97.06 83 LYS A N 1
ATOM 635 C CA . LYS A 1 83 ? -5.865 0.122 13.682 1.00 97.06 83 LYS A CA 1
ATOM 636 C C . LYS A 1 83 ? -7.337 0.192 13.321 1.00 97.06 83 LYS A C 1
ATOM 638 O O . LYS A 1 83 ? -8.008 -0.826 13.442 1.00 97.06 83 LYS A O 1
ATOM 643 N N . THR A 1 84 ? -7.825 1.359 12.904 1.00 97.38 84 THR A N 1
ATOM 644 C CA . THR A 1 84 ? -9.260 1.584 12.677 1.00 97.38 84 THR A CA 1
ATOM 645 C C . THR A 1 84 ? -9.557 2.164 11.298 1.00 97.38 84 THR A C 1
ATOM 647 O O . THR A 1 84 ? -8.679 2.706 10.619 1.00 97.38 84 THR A O 1
ATOM 650 N N . ASP A 1 85 ? -10.819 2.061 10.887 1.00 97.56 85 ASP A N 1
ATOM 651 C CA . ASP A 1 85 ? -11.300 2.635 9.632 1.00 97.56 85 ASP A CA 1
ATOM 652 C C . ASP A 1 85 ? -11.244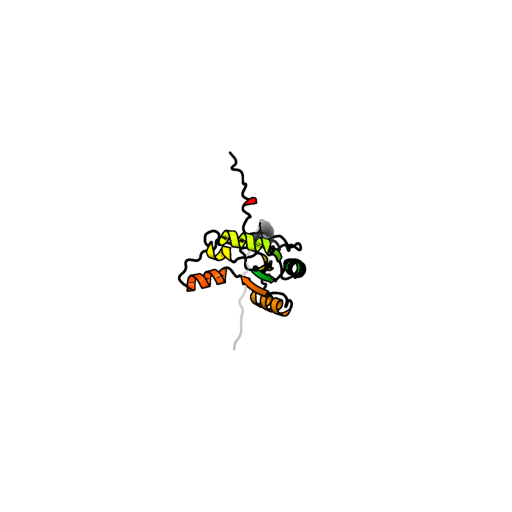 4.175 9.647 1.00 97.56 85 ASP A C 1
ATOM 654 O O . ASP A 1 85 ? -10.937 4.795 8.630 1.00 97.56 85 ASP A O 1
ATOM 658 N N . GLU A 1 86 ? -11.453 4.816 10.800 1.00 97.62 86 GLU A N 1
ATOM 659 C CA . GLU A 1 86 ? -11.343 6.273 10.946 1.00 97.62 86 GLU A CA 1
ATOM 660 C C . GLU A 1 86 ? -9.903 6.757 10.741 1.00 97.62 86 GLU A C 1
ATOM 662 O O . GLU A 1 86 ? -9.667 7.724 10.010 1.00 97.62 86 GLU A O 1
ATOM 667 N N . GLU A 1 87 ? -8.929 6.060 11.342 1.00 97.88 87 GLU A N 1
ATOM 668 C CA . GLU A 1 87 ? -7.505 6.328 11.118 1.00 97.88 87 GLU A CA 1
ATOM 669 C C . GLU A 1 87 ? -7.144 6.136 9.640 1.00 97.88 87 GLU A C 1
ATOM 671 O O . GLU A 1 87 ? -6.378 6.923 9.080 1.00 97.88 87 GLU A O 1
ATOM 676 N N . MET A 1 88 ? -7.725 5.126 8.986 1.00 98.06 88 MET A N 1
ATOM 677 C CA . MET A 1 88 ? -7.504 4.855 7.565 1.00 98.06 88 MET A CA 1
ATOM 678 C C . MET A 1 88 ? -7.990 6.014 6.702 1.00 98.06 88 MET A C 1
ATOM 680 O O . MET A 1 88 ? -7.229 6.486 5.858 1.00 98.06 88 MET A O 1
ATOM 684 N N . VAL A 1 89 ? -9.199 6.530 6.946 1.00 97.62 89 VAL A N 1
ATOM 685 C CA . VAL A 1 89 ? -9.744 7.673 6.196 1.00 97.62 89 VAL A CA 1
ATOM 686 C C . VAL A 1 89 ? -8.862 8.911 6.376 1.00 97.62 89 VAL A C 1
ATOM 688 O O . VAL A 1 89 ? -8.594 9.633 5.410 1.00 97.62 89 VAL A O 1
ATOM 691 N N . GLN A 1 90 ? -8.370 9.153 7.594 1.00 97.19 90 GLN A N 1
ATOM 692 C CA . GLN A 1 90 ? -7.467 10.268 7.865 1.00 97.19 90 GLN A CA 1
ATOM 693 C C . GLN A 1 90 ? -6.131 10.106 7.129 1.00 97.19 90 GLN A C 1
ATOM 695 O O . GLN A 1 90 ? -5.696 11.035 6.446 1.00 97.19 90 GLN A O 1
ATOM 700 N N . VAL A 1 91 ? -5.492 8.937 7.231 1.00 98.00 91 VAL A N 1
ATOM 701 C CA . VAL A 1 91 ? -4.218 8.657 6.553 1.00 98.00 91 VAL A CA 1
ATOM 702 C C . VAL A 1 91 ? -4.384 8.734 5.039 1.00 98.00 91 VAL A C 1
ATOM 704 O O . VAL A 1 91 ? -3.571 9.378 4.384 1.00 98.00 91 VAL A O 1
ATOM 707 N N . ALA A 1 92 ? -5.451 8.165 4.475 1.00 97.75 92 ALA A N 1
ATOM 708 C CA . ALA A 1 92 ? -5.729 8.227 3.043 1.00 97.75 92 ALA A CA 1
ATOM 709 C C . ALA A 1 92 ? -5.846 9.677 2.548 1.00 97.75 92 ALA A C 1
ATOM 711 O O . ALA A 1 92 ? -5.262 10.024 1.524 1.00 97.75 92 ALA A O 1
ATOM 712 N N . ARG A 1 93 ? -6.524 10.549 3.307 1.00 96.50 93 ARG A N 1
ATOM 713 C CA . ARG A 1 93 ? -6.640 11.980 2.986 1.00 96.50 93 ARG A CA 1
ATOM 714 C C . ARG A 1 93 ? -5.304 12.720 3.064 1.00 96.50 93 ARG A C 1
ATOM 716 O O . ARG A 1 93 ? -5.020 13.539 2.199 1.00 96.50 93 ARG A O 1
ATOM 723 N N . ILE A 1 94 ? -4.490 12.457 4.087 1.00 96.38 94 ILE A N 1
ATOM 724 C CA . ILE A 1 94 ? -3.158 13.076 4.210 1.00 96.38 94 ILE A CA 1
ATOM 725 C C . ILE A 1 94 ? -2.276 12.626 3.040 1.00 96.38 94 ILE A C 1
ATOM 727 O O . ILE A 1 94 ? -1.636 13.444 2.385 1.00 96.38 94 ILE A O 1
ATOM 731 N N . MET A 1 95 ? -2.270 11.327 2.743 1.00 97.38 95 MET A N 1
ATOM 732 C CA . MET A 1 95 ? -1.440 10.765 1.681 1.00 97.38 95 MET A CA 1
ATOM 733 C C . MET A 1 95 ? -1.890 11.194 0.289 1.00 97.38 95 MET A C 1
ATOM 735 O O . MET A 1 95 ? -1.043 11.377 -0.578 1.00 97.38 95 MET A O 1
ATOM 739 N N . SER A 1 96 ? -3.184 11.448 0.072 1.00 96.19 96 SER A N 1
ATOM 740 C CA . SER A 1 96 ? -3.647 11.963 -1.219 1.00 96.19 96 SER A CA 1
ATOM 741 C C . SER A 1 96 ? -3.159 13.383 -1.494 1.00 96.19 96 SER A C 1
ATOM 743 O O . SER A 1 96 ? -3.104 13.800 -2.650 1.00 96.19 96 SER A O 1
ATOM 745 N N . GLN A 1 97 ? -2.713 14.094 -0.453 1.00 96.00 97 GLN A N 1
ATOM 746 C CA . GLN A 1 97 ? -2.069 15.404 -0.525 1.00 96.00 97 GLN A CA 1
ATOM 747 C C . GLN A 1 97 ? -0.532 15.328 -0.571 1.00 96.00 97 GLN A C 1
ATOM 749 O O . GLN A 1 97 ? 0.090 16.294 -1.020 1.00 96.00 97 GLN A O 1
ATOM 754 N N . ASP A 1 98 ? 0.093 14.181 -0.283 1.00 96.31 98 ASP A N 1
ATOM 755 C CA . ASP A 1 98 ? 1.550 14.010 -0.382 1.00 96.31 98 ASP A CA 1
ATOM 756 C C . ASP A 1 98 ? 2.021 14.039 -1.855 1.00 96.31 98 ASP A C 1
ATOM 758 O O . ASP A 1 98 ? 1.559 13.229 -2.663 1.00 96.31 98 ASP A O 1
ATOM 762 N N . PRO A 1 99 ? 2.941 14.945 -2.244 1.00 95.38 99 PRO A N 1
ATOM 763 C CA . PRO A 1 99 ? 3.427 15.052 -3.622 1.00 95.38 99 PRO A CA 1
ATOM 764 C C . PRO A 1 99 ? 4.182 13.817 -4.124 1.00 95.38 99 PRO A C 1
ATOM 766 O O . PRO A 1 99 ? 4.356 13.674 -5.330 1.00 95.38 99 PRO A O 1
ATOM 769 N N . ARG A 1 100 ? 4.619 12.923 -3.232 1.00 96.62 100 ARG A N 1
ATOM 770 C CA . ARG A 1 100 ? 5.252 11.647 -3.589 1.00 96.62 100 ARG A CA 1
ATOM 771 C C . ARG A 1 100 ? 4.229 10.581 -3.975 1.00 96.62 100 ARG A C 1
ATOM 773 O O . ARG A 1 100 ? 4.609 9.578 -4.575 1.00 96.62 100 ARG A O 1
ATOM 780 N N . SER A 1 101 ? 2.948 10.775 -3.648 1.00 96.12 101 SER A N 1
ATOM 781 C CA . SER A 1 101 ? 1.876 9.844 -3.995 1.00 96.12 101 SER A CA 1
ATOM 782 C C . SER A 1 101 ? 1.224 10.217 -5.322 1.00 96.12 101 SER A C 1
ATOM 784 O O . SER A 1 101 ? 0.669 11.305 -5.484 1.00 96.12 101 SER A O 1
ATOM 786 N N . ARG A 1 102 ? 1.243 9.267 -6.258 1.00 94.62 102 ARG A N 1
ATOM 787 C CA . ARG A 1 102 ? 0.503 9.345 -7.518 1.00 94.62 102 ARG A CA 1
ATOM 788 C C . ARG A 1 102 ? -0.957 8.957 -7.328 1.00 94.62 102 ARG A C 1
ATOM 790 O O . ARG A 1 102 ? -1.850 9.608 -7.868 1.00 94.62 102 ARG A O 1
ATOM 797 N N . ARG A 1 103 ? -1.199 7.883 -6.571 1.00 95.31 103 ARG A N 1
ATOM 798 C CA . ARG A 1 103 ? -2.538 7.347 -6.316 1.00 95.31 103 ARG A CA 1
ATOM 799 C C . ARG A 1 103 ? -2.607 6.699 -4.940 1.00 95.31 103 ARG A C 1
ATOM 801 O O . ARG A 1 103 ? -1.646 6.072 -4.489 1.00 95.31 103 ARG A O 1
ATOM 808 N N . VAL A 1 104 ? -3.762 6.847 -4.301 1.00 97.25 104 VAL A N 1
ATOM 809 C CA . VAL A 1 104 ? -4.038 6.325 -2.964 1.00 97.25 104 VAL A CA 1
ATOM 810 C C . VAL A 1 104 ? -5.229 5.388 -3.038 1.00 97.25 104 VAL A C 1
ATOM 812 O O . VAL A 1 104 ? -6.306 5.788 -3.479 1.00 97.25 104 VAL A O 1
ATOM 815 N N . PHE A 1 105 ? -5.038 4.163 -2.563 1.00 97.44 105 PHE A N 1
ATOM 816 C CA . PHE A 1 105 ? -6.110 3.197 -2.367 1.00 97.44 105 PHE A CA 1
ATOM 817 C C . PHE A 1 105 ? -6.306 2.933 -0.889 1.00 97.44 105 PHE A C 1
ATOM 819 O O . PHE A 1 105 ? -5.370 3.064 -0.096 1.00 97.44 105 PHE A O 1
ATOM 826 N N . TYR A 1 106 ? -7.499 2.502 -0.516 1.00 97.38 106 TYR A N 1
ATOM 827 C CA . TYR A 1 106 ? -7.774 2.109 0.853 1.00 97.38 106 TYR A CA 1
ATOM 828 C C . TYR A 1 106 ? -8.657 0.871 0.941 1.00 97.38 106 TYR A C 1
ATOM 830 O O . TYR A 1 106 ? -9.442 0.579 0.046 1.00 97.38 106 TYR A O 1
ATOM 838 N N . ALA A 1 107 ? -8.520 0.147 2.044 1.00 97.38 107 ALA A N 1
ATOM 839 C CA . ALA A 1 107 ? -9.398 -0.953 2.403 1.00 97.38 107 ALA A CA 1
ATOM 840 C C . ALA A 1 107 ? -9.694 -0.885 3.900 1.00 97.38 107 ALA A C 1
ATOM 842 O O . ALA A 1 107 ? -8.773 -0.815 4.721 1.00 97.38 107 ALA A O 1
ATOM 843 N N . SER A 1 108 ? -10.978 -0.909 4.231 1.00 97.62 108 SER A N 1
ATOM 844 C CA . SER A 1 108 ? -11.485 -1.023 5.597 1.00 97.62 108 SER A CA 1
ATOM 845 C C . SER A 1 108 ? -11.133 -2.373 6.228 1.00 97.62 108 SER A C 1
ATOM 847 O O . SER A 1 108 ? -10.791 -3.341 5.538 1.00 97.62 108 SER A O 1
ATOM 849 N N . GLN A 1 109 ? -11.281 -2.479 7.548 1.00 97.00 109 GLN A N 1
ATOM 850 C CA . GLN A 1 109 ? -11.149 -3.745 8.276 1.00 97.00 109 GLN A CA 1
ATOM 851 C C . GLN A 1 109 ? -12.103 -4.808 7.717 1.00 97.00 109 GLN A C 1
ATOM 853 O O . GLN A 1 109 ? -11.717 -5.959 7.501 1.00 97.00 109 GLN A O 1
ATOM 858 N N . LYS A 1 110 ? -13.342 -4.409 7.405 1.00 96.19 110 LYS A N 1
ATOM 859 C CA . LYS A 1 110 ? -14.363 -5.293 6.830 1.00 96.19 110 LYS A CA 1
ATOM 860 C C . LYS A 1 110 ? -13.967 -5.816 5.447 1.00 96.19 110 LYS A C 1
ATOM 862 O O . LYS A 1 110 ? -14.144 -7.002 5.174 1.00 96.19 110 LYS A O 1
ATOM 867 N N . GLU A 1 111 ? -13.434 -4.961 4.579 1.00 95.31 111 GLU A N 1
ATOM 868 C CA . GLU A 1 111 ? -12.974 -5.366 3.243 1.00 95.31 111 GLU A CA 1
ATOM 869 C C . GLU A 1 111 ? -11.748 -6.278 3.325 1.00 95.31 111 GLU A C 1
ATOM 871 O O . GLU A 1 111 ? -11.712 -7.323 2.671 1.00 95.31 111 GLU A O 1
ATOM 876 N N . ASN A 1 112 ? -10.783 -5.942 4.185 1.00 95.56 112 ASN A N 1
ATOM 877 C CA . ASN A 1 112 ? -9.619 -6.790 4.436 1.00 95.56 112 ASN A CA 1
ATOM 878 C C . ASN A 1 112 ? -10.026 -8.158 5.001 1.00 95.56 112 ASN A C 1
ATOM 880 O O . ASN A 1 112 ? -9.450 -9.176 4.618 1.00 95.56 112 ASN A O 1
ATOM 884 N N . TYR A 1 113 ? -11.060 -8.211 5.843 1.00 95.88 113 TYR A N 1
ATOM 885 C CA . TYR A 1 113 ? -11.633 -9.462 6.330 1.00 95.88 113 TYR A CA 1
ATOM 886 C C . TYR A 1 113 ? -12.320 -10.273 5.236 1.00 95.88 113 TYR A C 1
ATOM 888 O O . TYR A 1 113 ? -12.078 -11.473 5.131 1.00 95.88 113 TYR A O 1
ATOM 896 N N . ALA A 1 114 ? -13.106 -9.637 4.368 1.00 94.75 114 ALA A N 1
ATOM 897 C CA . ALA A 1 114 ? -13.711 -10.321 3.228 1.00 94.75 114 ALA A CA 1
ATOM 898 C C . ALA A 1 114 ? -12.644 -10.918 2.288 1.00 94.75 114 ALA A C 1
ATOM 900 O O . ALA A 1 114 ? -12.790 -12.041 1.798 1.00 94.75 114 ALA A O 1
ATOM 901 N N . TRP A 1 115 ? -11.540 -10.200 2.066 1.00 92.00 115 TRP A N 1
ATOM 902 C CA . TRP A 1 115 ? -10.401 -10.708 1.301 1.00 92.00 115 TRP A CA 1
ATOM 903 C C . TRP A 1 115 ? -9.689 -11.865 2.014 1.00 92.00 115 TRP A C 1
ATOM 905 O O . TRP A 1 115 ? -9.411 -12.891 1.390 1.00 92.00 115 TRP A O 1
ATOM 915 N N . PHE A 1 116 ? -9.465 -11.750 3.326 1.00 94.62 116 PHE A N 1
ATOM 916 C CA . PHE A 1 116 ? -8.900 -12.819 4.151 1.00 94.62 116 PHE A CA 1
ATOM 917 C C . PHE A 1 116 ? -9.743 -14.098 4.067 1.00 94.62 116 PHE A C 1
ATOM 919 O O . PHE A 1 116 ? -9.213 -15.171 3.787 1.00 94.62 116 PHE A O 1
ATOM 926 N N . GLN A 1 117 ? -11.066 -13.983 4.207 1.00 95.56 117 GLN A N 1
ATOM 927 C CA . GLN A 1 117 ? -11.986 -15.113 4.070 1.00 95.56 117 GLN A CA 1
ATOM 928 C C . GLN A 1 117 ? -11.889 -15.789 2.699 1.00 95.56 117 GLN A C 1
ATOM 930 O O . GLN A 1 117 ? -11.986 -17.011 2.611 1.00 95.56 117 GLN A O 1
ATOM 935 N N . ARG A 1 118 ? -11.683 -15.008 1.632 1.00 94.06 118 ARG A N 1
ATOM 936 C CA . ARG A 1 118 ? -11.532 -15.533 0.272 1.00 94.06 118 ARG A CA 1
ATOM 937 C C . ARG A 1 118 ? -10.238 -16.326 0.104 1.00 94.06 118 ARG A C 1
ATOM 939 O O . ARG A 1 118 ? -10.272 -17.401 -0.481 1.00 94.06 118 ARG A O 1
ATOM 946 N N . ILE A 1 119 ? -9.117 -15.816 0.613 1.00 94.38 119 ILE A N 1
ATOM 947 C CA . ILE A 1 119 ? -7.810 -16.482 0.485 1.00 94.38 119 ILE A CA 1
ATOM 948 C C . ILE A 1 119 ? -7.724 -17.732 1.350 1.00 94.38 119 ILE A C 1
ATOM 950 O O . ILE A 1 119 ? -7.171 -18.740 0.923 1.00 94.38 119 ILE A O 1
ATOM 954 N N . PHE A 1 120 ? -8.303 -17.688 2.545 1.00 95.44 120 PHE A N 1
ATOM 955 C CA . PHE A 1 120 ? -8.275 -18.799 3.491 1.00 95.44 120 PHE A CA 1
ATOM 956 C C . PHE A 1 120 ? -9.560 -19.632 3.457 1.00 95.44 120 PHE A C 1
ATOM 958 O O . PHE A 1 120 ? -9.878 -20.320 4.424 1.00 95.44 120 PHE A O 1
ATOM 965 N N . ALA A 1 121 ? -10.299 -19.612 2.341 1.00 96.19 121 ALA A N 1
ATOM 966 C CA . ALA A 1 121 ? -11.575 -20.316 2.201 1.00 96.19 121 ALA A CA 1
ATOM 967 C C . ALA A 1 121 ? -11.469 -21.826 2.499 1.00 96.19 121 ALA A C 1
ATOM 969 O O . ALA A 1 121 ? -12.417 -22.418 3.035 1.00 96.19 121 ALA A O 1
ATOM 970 N N . GLU A 1 122 ? -10.314 -22.421 2.190 1.00 96.62 122 GLU A N 1
ATOM 971 C CA . GLU A 1 122 ? -9.982 -23.836 2.406 1.00 96.62 122 GLU A CA 1
ATOM 972 C C . GLU A 1 122 ? -9.427 -24.131 3.815 1.00 96.62 122 GLU A C 1
ATOM 974 O O . GLU A 1 122 ? -9.439 -25.278 4.253 1.00 96.62 122 GLU A O 1
ATOM 979 N N . HIS A 1 123 ? -9.020 -23.107 4.571 1.00 95.38 123 HIS A N 1
ATOM 980 C CA . HIS A 1 123 ? -8.403 -23.229 5.897 1.00 95.38 123 HIS A CA 1
ATOM 981 C C . HIS A 1 123 ? -9.397 -22.864 7.009 1.00 95.38 123 HIS A C 1
ATOM 983 O O . HIS A 1 123 ? -9.353 -21.781 7.598 1.00 95.38 123 HIS A O 1
ATOM 989 N N . LYS A 1 124 ? -10.356 -23.761 7.273 1.00 93.25 124 LYS A N 1
ATOM 990 C CA . LYS A 1 124 ? -11.460 -23.512 8.224 1.00 93.25 124 LYS A CA 1
ATOM 991 C C . LYS A 1 124 ? -10.995 -23.244 9.655 1.00 93.25 124 LYS A C 1
ATOM 993 O O . LYS A 1 124 ? -11.648 -22.488 10.368 1.00 93.25 124 LYS A O 1
ATOM 998 N N . ASP A 1 125 ? -9.884 -23.844 10.054 1.00 94.50 125 ASP A N 1
ATOM 999 C CA . ASP A 1 125 ? -9.223 -23.625 11.337 1.00 94.50 125 ASP A CA 1
ATOM 1000 C C . ASP A 1 125 ? -8.774 -22.167 11.508 1.00 94.50 125 ASP A C 1
ATOM 1002 O O . ASP A 1 125 ? -9.037 -21.567 12.547 1.00 94.50 125 ASP A O 1
ATOM 1006 N N . LEU A 1 126 ? -8.196 -21.556 10.468 1.00 90.94 126 LEU A N 1
ATOM 1007 C CA . LEU A 1 126 ? -7.797 -20.144 10.490 1.00 90.94 126 LEU A CA 1
ATOM 1008 C C . LEU A 1 126 ? -9.009 -19.206 10.522 1.00 90.94 126 LEU A C 1
ATOM 1010 O O . LEU A 1 126 ? -8.996 -18.186 11.213 1.00 90.94 126 LEU A O 1
ATOM 1014 N N . LEU A 1 127 ? -10.081 -19.563 9.810 1.00 93.12 127 LEU A N 1
ATOM 1015 C CA . LEU A 1 127 ? -11.313 -18.772 9.793 1.00 93.12 127 LEU A CA 1
ATOM 1016 C C . LEU A 1 127 ? -12.072 -18.815 11.126 1.00 93.12 127 LEU A C 1
ATOM 1018 O O . LEU A 1 127 ? -12.772 -17.858 11.442 1.00 93.12 127 LEU A O 1
ATOM 1022 N N . ALA A 1 128 ? -11.930 -19.883 11.919 1.00 92.12 128 ALA A N 1
ATOM 1023 C CA . ALA A 1 128 ? -12.657 -20.051 13.181 1.00 92.12 128 ALA A CA 1
ATOM 1024 C C . ALA A 1 128 ? -12.296 -18.998 14.246 1.00 92.12 128 ALA A C 1
ATOM 1026 O O . ALA A 1 128 ? -13.114 -18.693 15.115 1.00 92.12 128 ALA A O 1
ATOM 1027 N N . PHE A 1 129 ? -11.088 -18.434 14.177 1.00 89.44 129 PHE A N 1
ATOM 1028 C CA . PHE A 1 129 ? -10.596 -17.440 15.137 1.00 89.44 129 PHE A CA 1
ATOM 1029 C C . PHE A 1 129 ? -10.558 -16.018 14.578 1.00 89.44 129 PHE A C 1
ATOM 1031 O O . PHE A 1 129 ? -10.384 -15.062 15.337 1.00 89.44 129 PHE A O 1
ATOM 1038 N N . ALA A 1 130 ? -10.708 -15.866 13.264 1.00 90.69 130 ALA A N 1
ATOM 1039 C CA . ALA A 1 130 ? -10.600 -14.577 12.613 1.00 90.69 130 ALA A CA 1
ATOM 1040 C C . ALA A 1 130 ? -11.821 -13.701 12.925 1.00 90.69 130 ALA A C 1
ATOM 1042 O O . ALA A 1 130 ? -12.966 -14.151 12.912 1.00 90.69 130 ALA A O 1
ATOM 1043 N N . ARG A 1 131 ? -11.565 -12.422 13.200 1.00 91.62 131 ARG A N 1
ATOM 1044 C CA . ARG A 1 131 ? -12.592 -11.393 13.386 1.00 91.62 131 ARG A CA 1
ATOM 1045 C C . ARG A 1 131 ? -12.238 -10.188 12.521 1.00 91.62 131 ARG A C 1
ATOM 1047 O O . ARG A 1 131 ? -11.041 -9.936 12.355 1.00 91.62 131 ARG A O 1
ATOM 1054 N N . PRO A 1 132 ? -13.220 -9.440 11.994 1.00 88.25 132 PRO A N 1
ATOM 1055 C CA . PRO A 1 132 ? -12.938 -8.245 11.207 1.00 88.25 132 PRO A CA 1
ATOM 1056 C C . PRO A 1 132 ? -12.024 -7.260 11.940 1.00 88.25 132 PRO A C 1
ATOM 1058 O O . PRO A 1 132 ? -11.045 -6.791 11.373 1.00 88.25 132 PRO A O 1
ATOM 1061 N N . GLU A 1 133 ? -12.280 -7.037 13.229 1.00 89.81 133 GLU A N 1
ATOM 1062 C CA . GLU A 1 133 ? -11.569 -6.058 14.058 1.00 89.81 133 GLU A CA 1
ATOM 1063 C C . GLU A 1 133 ? -10.119 -6.474 14.356 1.00 89.81 133 GLU A C 1
ATOM 1065 O O . GLU A 1 133 ? -9.311 -5.656 14.789 1.00 89.81 133 GLU A O 1
ATOM 1070 N N . ALA A 1 134 ? -9.777 -7.749 14.135 1.00 91.81 134 ALA A N 1
ATOM 1071 C CA . ALA A 1 134 ? -8.418 -8.258 14.293 1.00 91.81 134 ALA A CA 1
ATOM 1072 C C . ALA A 1 134 ? -7.528 -7.948 13.078 1.00 91.81 134 ALA A C 1
ATOM 1074 O O . ALA A 1 134 ? -6.305 -8.073 13.168 1.00 91.81 134 ALA A O 1
ATOM 1075 N N . LEU A 1 135 ? -8.121 -7.563 11.944 1.00 94.44 135 LEU A N 1
ATOM 1076 C CA . LEU A 1 135 ? -7.381 -7.160 10.758 1.00 94.44 135 LEU A CA 1
ATOM 1077 C C . LEU A 1 135 ? -7.253 -5.635 10.720 1.00 94.44 135 LEU A C 1
ATOM 1079 O O . LEU A 1 135 ? -8.238 -4.929 10.943 1.00 94.44 135 LEU A O 1
ATOM 1083 N N . PRO A 1 136 ? -6.058 -5.101 10.427 1.00 96.50 136 PRO A N 1
ATOM 1084 C CA . PRO A 1 136 ? -5.889 -3.665 10.301 1.00 96.50 136 PRO A CA 1
ATOM 1085 C C . PRO A 1 136 ? -6.609 -3.154 9.051 1.00 96.50 136 PRO A C 1
ATOM 1087 O O . PRO A 1 136 ? -6.651 -3.837 8.021 1.00 96.50 136 PRO A O 1
ATOM 1090 N N . ALA A 1 137 ? -7.109 -1.923 9.109 1.00 97.81 137 ALA A N 1
ATOM 1091 C CA . ALA A 1 137 ? -7.432 -1.184 7.897 1.00 97.81 137 ALA A CA 1
ATOM 1092 C C . ALA A 1 137 ? -6.122 -0.798 7.194 1.00 97.81 137 ALA A C 1
ATOM 1094 O O . ALA A 1 137 ? -5.059 -0.707 7.819 1.00 97.81 137 ALA A O 1
ATOM 1095 N N .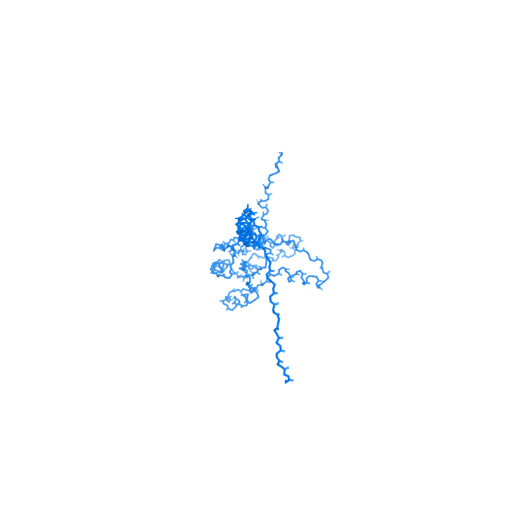 SER A 1 138 ? -6.159 -0.611 5.878 1.00 98.00 138 SER A N 1
ATOM 1096 C CA . SER A 1 138 ? -4.939 -0.384 5.103 1.00 98.00 138 SER A CA 1
ATOM 1097 C C . SER A 1 138 ? -5.080 0.708 4.062 1.00 98.00 138 SER A C 1
ATOM 1099 O O . SER A 1 138 ? -6.125 0.836 3.433 1.00 98.00 138 SER A O 1
ATOM 1101 N N . VAL A 1 139 ? -3.986 1.430 3.838 1.00 98.25 139 VAL A N 1
ATOM 1102 C CA . VAL A 1 139 ? -3.823 2.415 2.768 1.00 98.25 139 VAL A CA 1
ATOM 1103 C C . VAL A 1 139 ? -2.677 1.954 1.875 1.00 98.25 139 VAL A C 1
ATOM 1105 O O . VAL A 1 139 ? -1.621 1.568 2.371 1.00 98.25 139 VAL A O 1
ATOM 1108 N N . TRP A 1 140 ? -2.879 1.968 0.565 1.00 98.06 140 TRP A N 1
ATOM 1109 C CA . TRP A 1 140 ? -1.892 1.544 -0.423 1.00 98.06 140 TRP A CA 1
ATOM 1110 C C . TRP A 1 140 ? -1.521 2.746 -1.278 1.00 98.06 140 TRP A C 1
ATOM 1112 O O . TRP A 1 140 ? -2.393 3.415 -1.830 1.00 98.06 140 TRP A O 1
ATOM 1122 N N . LEU A 1 141 ? -0.229 3.035 -1.362 1.00 97.62 141 LEU A N 1
ATOM 1123 C CA . LEU A 1 141 ? 0.299 4.204 -2.048 1.00 97.62 141 LEU A CA 1
ATOM 1124 C C . LEU A 1 141 ? 1.061 3.761 -3.286 1.00 97.62 141 LEU A C 1
ATOM 1126 O O . LEU A 1 141 ? 2.096 3.099 -3.170 1.00 97.62 141 LEU A O 1
ATOM 1130 N N . LEU A 1 142 ? 0.574 4.175 -4.453 1.00 96.50 142 LEU A N 1
ATOM 1131 C CA . LEU A 1 142 ? 1.381 4.165 -5.662 1.00 96.50 142 LEU A CA 1
ATOM 1132 C C . LEU A 1 142 ? 2.237 5.435 -5.686 1.00 96.50 142 LEU A C 1
ATOM 1134 O O . LEU A 1 142 ? 1.688 6.540 -5.579 1.00 96.50 142 LEU A O 1
ATOM 1138 N N . PRO A 1 143 ? 3.566 5.303 -5.797 1.00 96.19 143 PRO A N 1
ATOM 1139 C CA . PRO A 1 143 ? 4.461 6.442 -5.843 1.00 96.19 143 PRO A CA 1
ATOM 1140 C C . PRO A 1 143 ? 4.405 7.150 -7.203 1.00 96.19 143 PRO A C 1
ATOM 1142 O O . PRO A 1 143 ? 4.022 6.559 -8.218 1.00 96.19 143 PRO A O 1
ATOM 1145 N N . MET A 1 144 ? 4.839 8.409 -7.209 1.00 94.19 144 MET A N 1
ATOM 1146 C CA . MET A 1 144 ? 5.379 9.051 -8.410 1.00 94.19 144 MET A CA 1
ATOM 1147 C C . MET A 1 144 ? 6.682 8.356 -8.842 1.00 94.19 144 MET A C 1
ATOM 1149 O O . MET A 1 144 ? 7.330 7.686 -8.029 1.00 94.19 144 MET A O 1
ATOM 1153 N N . ARG A 1 145 ? 7.110 8.545 -10.097 1.00 88.62 145 ARG A N 1
ATOM 1154 C CA . ARG A 1 145 ? 8.431 8.071 -10.563 1.00 88.62 145 ARG A CA 1
ATOM 1155 C C . ARG A 1 145 ? 9.557 8.489 -9.620 1.00 88.62 145 ARG A C 1
ATOM 1157 O O . ARG A 1 145 ? 9.521 9.558 -9.014 1.00 88.62 145 ARG A O 1
ATOM 1164 N N . ASP A 1 146 ? 10.568 7.629 -9.541 1.00 89.38 146 ASP A N 1
ATOM 1165 C CA . ASP A 1 146 ? 11.839 7.867 -8.846 1.00 89.38 146 ASP A CA 1
ATOM 1166 C C . ASP A 1 146 ? 11.742 8.076 -7.324 1.00 89.38 146 ASP A C 1
ATOM 1168 O O . ASP A 1 146 ? 12.745 8.360 -6.667 1.00 89.38 146 ASP A O 1
ATOM 1172 N N . VAL A 1 147 ? 10.563 7.886 -6.725 1.00 96.19 147 VAL A N 1
ATOM 1173 C CA . VAL A 1 147 ? 10.426 7.888 -5.268 1.00 96.19 147 VAL A CA 1
ATOM 1174 C C . VAL A 1 147 ? 11.049 6.617 -4.689 1.00 96.19 147 VAL A C 1
ATOM 1176 O O . VAL A 1 147 ? 10.614 5.499 -4.973 1.00 96.19 147 VAL A O 1
ATOM 1179 N N . ASP A 1 148 ? 12.029 6.790 -3.803 1.00 97.12 148 ASP A N 1
ATOM 1180 C CA . ASP A 1 148 ? 12.562 5.699 -2.991 1.00 97.12 148 ASP A CA 1
ATOM 1181 C C . ASP A 1 148 ? 11.520 5.266 -1.947 1.00 97.12 148 ASP A C 1
ATOM 1183 O O . ASP A 1 148 ? 11.305 5.925 -0.926 1.00 97.12 148 ASP A O 1
ATOM 1187 N N . LEU A 1 149 ? 10.866 4.131 -2.205 1.00 97.38 149 LEU A N 1
ATOM 1188 C CA . LEU A 1 149 ? 9.830 3.579 -1.333 1.00 97.38 149 LEU A CA 1
ATOM 1189 C C . LEU A 1 149 ? 10.344 3.198 0.058 1.00 97.38 149 LEU A C 1
ATOM 1191 O O . LEU A 1 149 ? 9.574 3.245 1.016 1.00 97.38 149 LEU A O 1
ATOM 1195 N N . LYS A 1 150 ? 11.616 2.805 0.196 1.00 97.62 150 LYS A N 1
ATOM 1196 C CA . LYS A 1 150 ? 12.179 2.424 1.498 1.00 97.62 150 LYS A CA 1
ATOM 1197 C C . LYS A 1 150 ? 12.406 3.673 2.337 1.00 97.62 150 LYS A C 1
ATOM 1199 O O . LYS A 1 150 ? 11.892 3.744 3.452 1.00 97.62 150 LYS A O 1
ATOM 1204 N N . ALA A 1 151 ? 13.062 4.681 1.764 1.00 98.12 151 ALA A N 1
ATOM 1205 C CA . ALA A 1 151 ? 13.273 5.964 2.429 1.00 98.12 151 ALA A CA 1
ATOM 1206 C C . ALA A 1 151 ? 11.942 6.655 2.771 1.00 98.12 151 ALA A C 1
ATOM 1208 O O . ALA A 1 151 ? 11.752 7.115 3.898 1.00 98.12 151 ALA A O 1
ATOM 1209 N N . TRP A 1 152 ? 10.981 6.656 1.839 1.00 98.19 152 TRP A N 1
ATOM 1210 C CA . TRP A 1 152 ? 9.650 7.205 2.092 1.00 98.19 152 TRP A CA 1
ATOM 1211 C C . TRP A 1 152 ? 8.914 6.423 3.188 1.00 98.19 152 TRP A C 1
ATOM 1213 O O . TRP A 1 152 ? 8.334 7.024 4.091 1.00 98.19 152 TRP A O 1
ATOM 1223 N N . GLY A 1 153 ? 8.988 5.090 3.182 1.00 98.06 153 GLY A N 1
ATOM 1224 C CA . GLY A 1 153 ? 8.429 4.267 4.252 1.00 98.06 153 GLY A CA 1
ATOM 1225 C C . GLY A 1 153 ? 9.031 4.587 5.626 1.00 98.06 153 GLY A C 1
ATOM 1226 O O . GLY A 1 153 ? 8.300 4.687 6.613 1.00 98.06 153 GLY A O 1
ATOM 1227 N N . ASP A 1 154 ? 10.346 4.800 5.700 1.00 98.06 154 ASP A N 1
ATOM 1228 C CA . ASP A 1 154 ? 11.039 5.187 6.932 1.00 98.06 154 ASP A CA 1
ATOM 1229 C C . ASP A 1 154 ? 10.600 6.570 7.438 1.00 98.06 154 ASP A C 1
ATOM 1231 O O . ASP A 1 154 ? 10.391 6.745 8.641 1.00 98.06 154 ASP A O 1
ATOM 1235 N N . ASP A 1 155 ? 10.416 7.537 6.534 1.00 98.12 155 ASP A N 1
ATOM 1236 C CA . ASP A 1 155 ? 9.858 8.853 6.863 1.00 98.12 155 ASP A CA 1
ATOM 1237 C C . ASP A 1 155 ? 8.451 8.736 7.447 1.00 98.12 155 ASP A C 1
ATOM 1239 O O . ASP A 1 155 ? 8.167 9.323 8.493 1.00 98.12 155 ASP A O 1
ATOM 1243 N N . LEU A 1 156 ? 7.576 7.954 6.808 1.00 98.06 156 LEU A N 1
ATOM 1244 C CA . LEU A 1 156 ? 6.194 7.790 7.256 1.00 98.06 156 LEU A CA 1
ATOM 1245 C C . LEU A 1 156 ? 6.119 7.157 8.647 1.00 98.06 156 LEU A C 1
ATOM 1247 O O . LEU A 1 156 ? 5.325 7.611 9.465 1.00 98.06 156 LEU A O 1
ATOM 1251 N N . ARG A 1 157 ? 6.981 6.179 8.965 1.00 97.50 157 ARG A N 1
ATOM 1252 C CA . ARG A 1 157 ? 7.046 5.608 10.325 1.00 97.50 157 ARG A CA 1
ATOM 1253 C C . ARG A 1 157 ? 7.406 6.651 11.386 1.00 97.50 157 ARG A C 1
ATOM 1255 O O . ARG A 1 157 ? 6.938 6.544 12.514 1.00 97.50 157 ARG A O 1
ATOM 1262 N N . ARG A 1 158 ? 8.232 7.647 11.045 1.00 97.56 158 ARG A N 1
ATOM 1263 C CA . ARG A 1 158 ? 8.595 8.744 11.960 1.00 97.56 158 ARG A CA 1
ATOM 1264 C C . ARG A 1 158 ? 7.486 9.786 12.089 1.00 97.56 158 ARG A C 1
ATOM 1266 O O . ARG A 1 158 ? 7.273 10.310 13.176 1.00 97.56 158 ARG A O 1
ATOM 1273 N N . GLN A 1 159 ? 6.818 10.109 10.984 1.00 97.25 159 GLN A N 1
ATOM 1274 C CA . GLN A 1 159 ? 5.844 11.203 10.915 1.00 97.25 159 GLN A CA 1
ATOM 1275 C C . GLN A 1 159 ? 4.435 10.795 11.359 1.00 97.25 159 GLN A C 1
ATOM 1277 O O . GLN A 1 159 ? 3.682 11.637 11.841 1.00 97.25 159 GLN A O 1
ATOM 1282 N N . LEU A 1 160 ? 4.077 9.520 11.198 1.00 96.44 160 LEU A N 1
ATOM 1283 C CA . LEU A 1 160 ? 2.741 8.991 11.461 1.00 96.44 160 LEU A CA 1
ATOM 1284 C C . LEU A 1 160 ? 2.828 7.831 12.469 1.00 96.44 160 LEU A C 1
ATOM 1286 O O . LEU A 1 160 ? 2.766 6.662 12.080 1.00 96.44 160 LEU A O 1
ATOM 1290 N N . PRO A 1 161 ? 2.978 8.124 13.775 1.00 94.12 161 PRO A N 1
ATOM 1291 C CA . PRO A 1 161 ? 3.153 7.100 14.808 1.00 94.12 161 PRO A CA 1
ATOM 1292 C C . PRO A 1 161 ? 1.927 6.190 15.000 1.00 94.12 161 PRO A C 1
ATOM 1294 O O . PRO A 1 161 ? 2.030 5.155 15.652 1.00 94.12 161 PRO A O 1
ATOM 1297 N N . GLN A 1 162 ? 0.768 6.551 14.440 1.00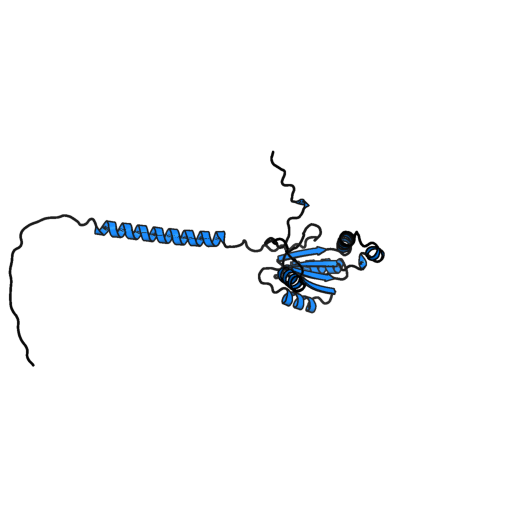 94.19 162 GLN A N 1
ATOM 1298 C CA . GLN A 1 162 ? -0.431 5.710 14.423 1.00 94.19 162 GLN A CA 1
ATOM 1299 C C . GLN A 1 162 ? -0.346 4.538 13.428 1.00 94.19 162 GLN A C 1
ATOM 1301 O O . GLN A 1 162 ? -1.155 3.614 13.501 1.00 94.19 162 GLN A O 1
ATOM 1306 N N . LEU A 1 163 ? 0.615 4.548 12.495 1.00 97.38 163 LEU A N 1
ATOM 1307 C CA . LEU A 1 163 ? 0.807 3.439 11.563 1.00 97.38 163 LEU A CA 1
ATOM 1308 C C . LEU A 1 163 ? 1.302 2.199 12.319 1.00 97.38 163 LEU A C 1
ATOM 1310 O O . LEU A 1 163 ? 2.371 2.202 12.923 1.00 97.38 163 LEU A O 1
ATOM 1314 N N . VAL A 1 164 ? 0.540 1.110 12.236 1.00 96.81 164 VAL A N 1
ATOM 1315 C CA . VAL A 1 164 ? 0.898 -0.193 12.818 1.00 96.81 164 VAL A CA 1
ATOM 1316 C C . VAL A 1 164 ? 2.013 -0.843 12.005 1.00 96.81 164 VAL A C 1
ATOM 1318 O O . VAL A 1 164 ? 2.993 -1.344 12.554 1.00 96.81 164 VAL A O 1
ATOM 1321 N N . HIS A 1 165 ? 1.875 -0.812 10.679 1.00 97.31 165 HIS A N 1
ATOM 1322 C CA . HIS A 1 165 ? 2.870 -1.336 9.755 1.00 97.31 165 HIS A CA 1
ATOM 1323 C C . HIS A 1 165 ? 3.035 -0.417 8.554 1.00 97.31 165 HIS A C 1
ATOM 1325 O O . HIS A 1 165 ? 2.070 0.139 8.033 1.00 97.31 165 HIS A O 1
ATOM 1331 N N . VAL A 1 166 ? 4.278 -0.319 8.092 1.00 98.00 166 VAL A N 1
ATOM 1332 C CA . VAL A 1 166 ? 4.648 0.335 6.837 1.00 98.00 166 VAL A CA 1
ATOM 1333 C C . VAL A 1 166 ? 5.533 -0.635 6.080 1.00 98.00 166 VAL A C 1
ATOM 1335 O O . VAL A 1 166 ? 6.623 -0.974 6.550 1.00 98.00 166 VAL A O 1
ATOM 1338 N N . GLN A 1 167 ? 5.049 -1.111 4.940 1.00 97.44 167 GLN A N 1
ATOM 1339 C CA . GLN A 1 167 ? 5.698 -2.147 4.152 1.00 97.44 167 GLN A CA 1
ATOM 1340 C C . GLN A 1 167 ? 5.909 -1.663 2.715 1.00 97.44 167 GLN A C 1
ATOM 1342 O O . GLN A 1 167 ? 4.935 -1.516 1.975 1.00 97.44 167 GLN A O 1
ATOM 1347 N N . PRO A 1 168 ? 7.165 -1.448 2.293 1.00 97.44 168 PRO A N 1
ATOM 1348 C CA . PRO A 1 168 ? 7.502 -1.346 0.881 1.00 97.44 168 PRO A CA 1
ATOM 1349 C C . PRO A 1 168 ? 7.245 -2.695 0.206 1.00 97.44 168 PRO A C 1
ATOM 1351 O O . PRO A 1 168 ? 7.714 -3.732 0.673 1.00 97.44 168 PRO A O 1
ATOM 1354 N N . VAL A 1 169 ? 6.498 -2.681 -0.889 1.00 95.94 169 VAL A N 1
ATOM 1355 C CA . VAL A 1 169 ? 6.237 -3.840 -1.738 1.00 95.94 169 VAL A CA 1
ATOM 1356 C C . VAL A 1 169 ? 6.855 -3.531 -3.093 1.00 95.94 169 VAL A C 1
ATOM 1358 O O . VAL A 1 169 ? 6.359 -2.676 -3.820 1.00 95.94 169 VAL A O 1
ATOM 1361 N N . ILE A 1 170 ? 7.968 -4.196 -3.404 1.00 94.81 170 ILE A N 1
ATOM 1362 C CA . ILE A 1 170 ? 8.731 -3.990 -4.641 1.00 94.81 170 ILE A CA 1
ATOM 1363 C C . ILE A 1 170 ? 8.744 -5.325 -5.405 1.00 94.81 170 ILE A C 1
ATOM 1365 O O . ILE A 1 170 ? 9.451 -6.249 -4.985 1.00 94.81 170 ILE A O 1
ATOM 1369 N N . PRO A 1 171 ? 7.941 -5.473 -6.478 1.00 91.44 171 PRO A N 1
ATOM 1370 C CA . PRO A 1 171 ? 7.764 -6.738 -7.197 1.00 91.44 171 PRO A CA 1
ATOM 1371 C C . PRO A 1 171 ? 9.074 -7.415 -7.614 1.00 91.44 171 PRO A C 1
ATOM 1373 O O . PRO A 1 171 ? 9.224 -8.631 -7.481 1.00 91.44 171 PRO A O 1
ATOM 1376 N N . GLU A 1 172 ? 10.053 -6.638 -8.067 1.00 90.69 172 GLU A N 1
ATOM 1377 C CA . GLU A 1 172 ? 11.352 -7.133 -8.520 1.00 90.69 172 GLU A CA 1
ATOM 1378 C C . GLU A 1 172 ? 12.147 -7.763 -7.371 1.00 90.69 172 GLU A C 1
ATOM 1380 O O . GLU A 1 172 ? 12.808 -8.789 -7.560 1.00 90.69 172 GLU A O 1
ATOM 1385 N N . GLU A 1 173 ? 12.062 -7.186 -6.168 1.00 92.94 173 GLU A N 1
ATOM 1386 C CA . GLU A 1 173 ? 12.707 -7.740 -4.977 1.00 92.94 173 GLU A CA 1
ATOM 1387 C C . GLU A 1 173 ? 12.037 -9.045 -4.549 1.00 92.94 173 GLU A C 1
ATOM 1389 O O . GLU A 1 173 ? 12.735 -10.028 -4.305 1.00 92.94 173 GLU A O 1
ATOM 1394 N N . LEU A 1 174 ? 10.701 -9.100 -4.570 1.00 90.31 174 LEU A N 1
ATOM 1395 C CA . LEU A 1 174 ? 9.943 -10.314 -4.248 1.00 90.31 174 LEU A CA 1
ATOM 1396 C C . LEU A 1 174 ? 10.280 -11.470 -5.200 1.00 90.31 174 LEU A C 1
ATOM 1398 O O . LEU A 1 174 ? 10.503 -12.604 -4.769 1.00 90.31 174 LEU A O 1
ATOM 1402 N N . VAL A 1 175 ? 10.363 -11.189 -6.503 1.00 91.81 175 VAL A N 1
ATOM 1403 C CA . VAL A 1 175 ? 10.756 -12.181 -7.513 1.00 91.81 175 VAL A CA 1
ATOM 1404 C C . VAL A 1 175 ? 12.200 -12.638 -7.298 1.00 91.81 175 VAL A C 1
ATOM 1406 O O . VAL A 1 175 ? 12.487 -13.835 -7.395 1.00 91.81 175 VAL A O 1
ATOM 1409 N N . ARG A 1 176 ? 13.114 -11.711 -6.989 1.00 92.94 176 ARG A N 1
ATOM 1410 C CA . ARG A 1 176 ? 14.519 -12.019 -6.692 1.00 92.94 176 ARG A CA 1
ATOM 1411 C C . ARG A 1 176 ? 14.644 -12.929 -5.468 1.00 92.94 176 ARG A C 1
ATOM 1413 O O . ARG A 1 176 ? 15.342 -13.938 -5.539 1.00 92.94 176 ARG A O 1
ATOM 1420 N N . GLU A 1 177 ? 13.940 -12.622 -4.385 1.00 92.00 177 GLU A N 1
ATOM 1421 C CA . GLU A 1 177 ? 13.927 -13.423 -3.155 1.00 92.00 177 GLU A CA 1
ATOM 1422 C C . GLU A 1 177 ? 13.323 -14.815 -3.364 1.00 92.00 177 GLU A C 1
ATOM 1424 O O . GLU A 1 177 ? 13.851 -15.812 -2.871 1.00 92.00 177 GLU A O 1
ATOM 1429 N N . ALA A 1 178 ? 12.232 -14.923 -4.124 1.00 91.75 178 ALA A N 1
ATOM 1430 C CA . ALA A 1 178 ? 11.646 -16.216 -4.463 1.00 91.75 178 ALA A CA 1
ATOM 1431 C C . ALA A 1 178 ? 12.621 -17.087 -5.275 1.00 91.75 178 ALA A C 1
ATOM 1433 O O . ALA A 1 178 ? 12.820 -18.259 -4.947 1.00 91.75 178 ALA A O 1
ATOM 1434 N N . ARG A 1 179 ? 13.309 -16.510 -6.270 1.00 92.94 179 ARG A N 1
ATOM 1435 C CA . ARG A 1 179 ? 14.340 -17.224 -7.045 1.00 92.94 179 ARG A CA 1
ATOM 1436 C C . ARG A 1 179 ? 15.527 -17.651 -6.190 1.00 92.94 179 ARG A C 1
ATOM 1438 O O . ARG A 1 179 ? 16.000 -18.771 -6.350 1.00 92.94 179 ARG A O 1
ATOM 1445 N N . ALA A 1 180 ? 15.972 -16.804 -5.260 1.00 93.50 180 ALA A N 1
ATOM 1446 C CA . ALA A 1 180 ? 17.035 -17.151 -4.316 1.00 93.50 180 ALA A CA 1
ATOM 1447 C C . ALA A 1 180 ? 16.663 -18.360 -3.434 1.00 93.50 180 ALA A C 1
ATOM 1449 O O . ALA A 1 180 ? 17.536 -19.125 -3.038 1.00 93.50 180 ALA A O 1
ATOM 1450 N N . ARG A 1 181 ? 15.364 -18.581 -3.188 1.00 95.38 181 ARG A N 1
ATOM 1451 C CA . ARG A 1 181 ? 14.823 -19.765 -2.495 1.00 95.38 181 ARG A CA 1
ATOM 1452 C C . ARG A 1 181 ? 14.557 -20.965 -3.418 1.00 95.38 181 ARG A C 1
ATOM 1454 O O . ARG A 1 181 ? 13.897 -21.912 -3.005 1.00 95.38 181 ARG A O 1
ATOM 1461 N N . GLY A 1 182 ? 15.019 -20.930 -4.669 1.00 93.38 182 GLY A N 1
ATOM 1462 C CA . GLY A 1 182 ? 14.801 -21.996 -5.652 1.00 93.38 182 GLY A CA 1
ATOM 1463 C C . GLY A 1 182 ? 13.371 -22.071 -6.199 1.00 93.38 182 GLY A C 1
ATOM 1464 O O . GLY A 1 182 ? 13.013 -23.054 -6.845 1.00 93.38 182 GLY A O 1
ATOM 1465 N N . GLN A 1 183 ? 12.537 -21.055 -5.958 1.00 93.12 183 GLN A N 1
ATOM 1466 C CA . GLN A 1 183 ? 11.157 -21.024 -6.436 1.00 93.12 183 GLN A CA 1
ATOM 1467 C C . GLN A 1 183 ? 11.074 -20.381 -7.822 1.00 93.12 183 GLN A C 1
ATOM 1469 O O . GLN A 1 183 ? 11.724 -19.372 -8.116 1.00 93.12 183 GLN A O 1
ATOM 1474 N N . ARG A 1 184 ? 10.207 -20.925 -8.681 1.00 86.44 184 ARG A N 1
ATOM 1475 C CA . ARG A 1 184 ? 9.881 -20.302 -9.965 1.00 86.44 184 ARG A CA 1
ATOM 1476 C C . ARG A 1 184 ? 8.873 -19.176 -9.736 1.00 86.44 184 ARG A C 1
ATOM 1478 O O . ARG A 1 184 ? 7.675 -19.421 -9.696 1.00 86.44 184 ARG A O 1
ATOM 1485 N N . ALA A 1 185 ? 9.363 -17.947 -9.605 1.00 81.06 185 ALA A N 1
ATOM 1486 C CA . ALA A 1 185 ? 8.524 -16.752 -9.556 1.00 81.06 185 ALA A CA 1
ATOM 1487 C C . ALA A 1 185 ? 8.566 -16.003 -10.894 1.00 81.06 185 ALA A C 1
ATOM 1489 O O . ALA A 1 185 ? 9.617 -15.513 -11.328 1.00 81.06 185 ALA A O 1
ATOM 1490 N N . VAL A 1 186 ? 7.405 -15.929 -11.544 1.00 80.88 186 VAL A N 1
ATOM 1491 C CA . VAL A 1 186 ? 7.144 -15.066 -12.698 1.00 80.88 186 VAL A CA 1
ATOM 1492 C C . VAL A 1 186 ? 5.872 -14.296 -12.377 1.00 80.88 186 VAL A C 1
ATOM 1494 O O . VAL A 1 186 ? 4.801 -14.889 -12.289 1.00 80.88 186 VAL A O 1
ATOM 1497 N N . LEU A 1 187 ? 6.007 -12.991 -12.156 1.00 82.00 187 LEU A N 1
ATOM 1498 C CA . LEU A 1 187 ? 4.863 -12.088 -12.100 1.00 82.00 187 LEU A CA 1
ATOM 1499 C C . LEU A 1 187 ? 4.551 -11.645 -13.534 1.00 82.00 187 LEU A C 1
ATOM 1501 O O . LEU A 1 187 ? 5.492 -11.403 -14.298 1.00 82.00 187 LEU A O 1
ATOM 1505 N N . PRO A 1 188 ? 3.274 -11.565 -13.935 1.00 85.69 188 PRO A N 1
ATOM 1506 C CA . PRO A 1 188 ? 2.937 -10.971 -15.219 1.00 85.69 188 PRO A CA 1
ATOM 1507 C C . PRO A 1 188 ? 3.322 -9.480 -15.212 1.00 85.69 188 PRO A C 1
ATOM 1509 O O . PRO A 1 188 ? 3.410 -8.870 -14.140 1.00 85.69 188 PRO A O 1
ATOM 1512 N N . PRO A 1 189 ? 3.586 -8.892 -16.390 1.00 86.69 189 PRO A N 1
ATOM 1513 C CA . PRO A 1 189 ? 4.012 -7.503 -16.482 1.00 86.69 189 PRO A CA 1
ATOM 1514 C C . PRO A 1 189 ? 2.949 -6.575 -15.888 1.00 86.69 189 PRO A C 1
ATOM 1516 O O . PRO A 1 189 ? 1.768 -6.670 -16.222 1.00 86.69 189 PRO A O 1
ATOM 1519 N N . CYS A 1 190 ? 3.380 -5.681 -15.001 1.00 88.94 190 CYS A N 1
ATOM 1520 C CA . CYS A 1 190 ? 2.521 -4.654 -14.432 1.00 88.94 190 CYS A CA 1
ATOM 1521 C C . CYS A 1 190 ? 2.443 -3.464 -15.406 1.00 88.94 190 CYS A C 1
ATOM 1523 O O . CYS A 1 190 ? 3.491 -3.004 -15.866 1.00 88.94 190 CYS A O 1
ATOM 1525 N N . PRO A 1 191 ? 1.242 -2.964 -15.749 1.00 89.62 191 PRO A N 1
ATOM 1526 C CA . PRO A 1 191 ? 1.107 -1.755 -16.557 1.00 89.62 191 PRO A CA 1
ATOM 1527 C C . PRO A 1 191 ? 1.756 -0.539 -15.881 1.00 89.62 191 PRO A C 1
ATOM 1529 O O . PRO A 1 191 ? 1.889 -0.504 -14.658 1.00 89.62 191 PRO A O 1
ATOM 1532 N N . SER A 1 192 ? 2.087 0.499 -16.656 1.00 86.06 192 SER A N 1
ATOM 1533 C CA . SER A 1 192 ? 2.651 1.754 -16.121 1.00 86.06 192 SER A CA 1
ATOM 1534 C C . SER A 1 192 ? 1.720 2.458 -15.128 1.00 86.06 192 SER A C 1
ATOM 1536 O O . SER A 1 192 ? 2.181 3.172 -14.243 1.00 86.06 192 SER A O 1
ATOM 1538 N N . SER A 1 193 ? 0.410 2.202 -15.204 1.00 87.25 193 SER A N 1
ATOM 1539 C CA . SER A 1 193 ? -0.553 2.663 -14.202 1.00 87.25 193 SER A CA 1
ATOM 1540 C C . SER A 1 193 ? -0.277 2.099 -12.806 1.00 87.25 193 SER A C 1
ATOM 1542 O O . SER A 1 193 ? -0.671 2.728 -11.828 1.00 87.25 193 SER A O 1
ATOM 1544 N N . GLY A 1 194 ? 0.421 0.967 -12.677 1.00 89.38 194 GLY A N 1
ATOM 1545 C CA . GLY A 1 194 ? 0.623 0.258 -11.411 1.00 89.38 194 GLY A CA 1
ATOM 1546 C C . GLY A 1 194 ? -0.569 -0.607 -10.984 1.00 89.38 194 GLY A C 1
ATOM 1547 O O . GLY A 1 194 ? -0.525 -1.207 -9.912 1.00 89.38 194 GLY A O 1
ATOM 1548 N N . GLU A 1 195 ? -1.613 -0.696 -11.811 1.00 91.56 195 GLU A N 1
ATOM 1549 C CA . GLU A 1 195 ? -2.846 -1.452 -11.564 1.00 91.56 195 GLU A CA 1
ATOM 1550 C C . GLU A 1 195 ? -3.100 -2.438 -12.704 1.00 91.56 195 GLU A C 1
ATOM 1552 O O . GLU A 1 195 ? -2.902 -2.110 -13.877 1.00 91.56 195 GLU A O 1
ATOM 1557 N N . TRP A 1 196 ? -3.583 -3.638 -12.383 1.00 87.88 196 TRP A N 1
ATOM 1558 C CA . TRP A 1 196 ? -4.139 -4.524 -13.403 1.00 87.88 196 TRP A CA 1
ATOM 1559 C C . TRP A 1 196 ? -5.527 -4.047 -13.831 1.00 87.88 196 TRP A C 1
ATOM 1561 O O . TRP A 1 196 ? -6.245 -3.433 -13.040 1.00 87.88 196 TRP A O 1
ATOM 1571 N N . PRO A 1 197 ? -5.946 -4.367 -15.067 1.00 82.38 197 PRO A N 1
ATOM 1572 C CA . PRO A 1 197 ? -7.323 -4.160 -15.480 1.00 82.38 197 PRO A CA 1
ATOM 1573 C C . PRO A 1 197 ? -8.269 -4.900 -14.533 1.00 82.38 197 PRO A C 1
ATOM 1575 O O . PRO A 1 197 ? -8.144 -6.112 -14.331 1.00 82.38 197 PRO A O 1
ATOM 1578 N N . SER A 1 198 ? -9.228 -4.183 -13.956 1.00 74.75 198 SER A N 1
ATOM 1579 C CA . SER A 1 198 ? -10.288 -4.783 -13.152 1.00 74.75 198 SER A CA 1
ATOM 1580 C C . SER A 1 198 ? -11.086 -5.756 -14.023 1.00 74.75 198 SER A C 1
ATOM 1582 O O . SER A 1 198 ? -11.469 -5.424 -15.148 1.00 74.75 198 SER A O 1
ATOM 1584 N N . ALA A 1 199 ? -11.396 -6.949 -13.507 1.00 62.75 199 ALA A N 1
ATOM 1585 C CA . ALA A 1 199 ? -12.165 -7.952 -14.253 1.00 62.75 199 ALA A CA 1
ATOM 1586 C C . ALA A 1 199 ? -13.543 -7.429 -14.723 1.00 62.75 199 ALA A C 1
ATOM 1588 O O . ALA A 1 199 ? -14.050 -7.873 -15.750 1.00 62.75 199 ALA A O 1
ATOM 1589 N N . ALA A 1 200 ? -14.111 -6.436 -14.027 1.00 55.31 200 ALA A N 1
ATOM 1590 C CA . ALA A 1 200 ? -15.365 -5.773 -14.389 1.00 55.31 200 ALA A CA 1
ATOM 1591 C C . ALA A 1 200 ? -15.307 -4.967 -15.709 1.00 55.31 200 ALA A C 1
ATOM 1593 O O . ALA A 1 200 ? -16.351 -4.688 -16.291 1.00 55.31 200 ALA A O 1
ATOM 1594 N N . GLY A 1 201 ? -14.112 -4.621 -16.205 1.00 44.16 201 GLY A N 1
ATOM 1595 C CA . GLY A 1 201 ? -13.913 -3.902 -17.473 1.00 44.16 201 GLY A CA 1
ATOM 1596 C C . GLY A 1 201 ? -13.644 -4.799 -18.688 1.00 44.16 201 GLY A C 1
ATOM 1597 O O . GLY A 1 201 ? -13.578 -4.306 -19.810 1.00 44.16 201 GLY A O 1
ATOM 1598 N N . SER A 1 202 ? -13.502 -6.116 -18.501 1.00 42.97 202 SER A N 1
ATOM 1599 C CA . SER A 1 202 ? -13.215 -7.073 -19.581 1.00 42.97 202 SER A CA 1
ATOM 1600 C C . SER A 1 202 ? -14.491 -7.596 -20.259 1.00 42.97 202 SER A C 1
ATOM 1602 O O . SER A 1 202 ? -14.604 -8.781 -20.567 1.00 42.97 202 SER A O 1
ATOM 1604 N N . SER A 1 203 ? -15.464 -6.720 -20.514 1.00 40.97 203 SER A N 1
ATOM 1605 C CA . SER A 1 203 ? -16.593 -6.982 -21.416 1.00 40.97 203 SER A CA 1
ATOM 1606 C C . SER A 1 203 ? -16.313 -6.414 -22.812 1.00 40.97 203 SER A C 1
ATOM 1608 O O . SER A 1 203 ? -17.137 -5.725 -23.411 1.00 40.97 203 SER A O 1
ATOM 1610 N N . ALA A 1 204 ? -15.142 -6.722 -23.377 1.00 41.19 204 ALA A N 1
ATOM 1611 C CA . ALA A 1 204 ? -14.971 -6.616 -24.821 1.00 41.19 204 ALA A CA 1
ATOM 1612 C C . ALA A 1 204 ? -15.874 -7.680 -25.463 1.00 41.19 204 ALA A C 1
ATOM 1614 O O . ALA A 1 204 ? -15.549 -8.866 -25.494 1.00 41.19 204 ALA A O 1
ATOM 1615 N N . SER A 1 205 ? -17.063 -7.250 -25.888 1.00 35.03 205 SER A N 1
ATOM 1616 C CA . SER A 1 205 ? -18.003 -8.076 -26.641 1.00 35.03 205 SER A CA 1
ATOM 1617 C C . SER A 1 205 ? -17.290 -8.666 -27.862 1.00 35.03 205 SER A C 1
ATOM 1619 O O . SER A 1 205 ? -16.633 -7.911 -28.582 1.00 35.03 205 SER A O 1
ATOM 1621 N N . PRO A 1 206 ? -17.408 -9.976 -28.139 1.00 39.38 206 PRO A N 1
ATOM 1622 C CA . PRO A 1 206 ? -16.923 -10.517 -29.394 1.00 39.38 206 PRO A CA 1
ATOM 1623 C C . PRO A 1 206 ? -17.818 -9.965 -30.505 1.00 39.38 206 PRO A C 1
ATOM 1625 O O . PRO A 1 206 ? -18.991 -10.327 -30.615 1.00 39.38 206 PRO A O 1
ATOM 1628 N N . THR A 1 207 ? -17.282 -9.042 -31.301 1.00 48.03 207 THR A N 1
ATOM 1629 C CA . THR A 1 207 ? -17.882 -8.657 -32.580 1.00 48.03 207 THR A CA 1
ATOM 1630 C C . THR A 1 207 ? -18.022 -9.911 -33.433 1.00 48.03 207 THR A C 1
ATOM 1632 O O . THR A 1 207 ? -17.045 -10.620 -33.676 1.00 48.03 207 THR A O 1
ATOM 1635 N N . LYS A 1 208 ? -19.272 -10.189 -33.792 1.00 40.09 208 LYS A N 1
ATOM 1636 C CA . LYS A 1 208 ? -19.703 -11.262 -34.680 1.00 40.09 208 LYS A CA 1
ATOM 1637 C C . LYS A 1 208 ? -19.377 -10.931 -36.130 1.00 40.09 208 LYS A C 1
ATOM 1639 O O . LYS A 1 208 ? -19.439 -9.727 -36.466 1.00 40.09 208 LYS A O 1
#

Foldseek 3Di:
DDDDDDDDDDDDDDDDDDDDDPDPVVVVVVVVVVVVVVVVVCVVVVVVVCCVVPDDPALAADLDEEECLQWAFQAWKKKWFFQAPVVQVVVQNVQSPDLFFRYKYWDGLVRVVVVVCVVCVVPVVVVVPDDSSVGTIIMMGDGDPPDDLVVVLVVCVVVPVRTPDIDGDHPVVVCVVCVVVVHDDDDPDQDPNSTDRGPVPPPPPPDD

pLDDT: mean 80.42, std 20.12, range [33.91, 98.5]

Organism: Streptoalloteichus hindustanus (NCBI:txid2017)

Radius of gyration: 36.27 Å; chains: 1; bounding box: 96×60×96 Å

Secondary structure (DSSP, 8-state):
---------------------SSHHHHHHHHHHHHHHHHHHHHHHHHHHHHHHH-PPP-----S-EESTT--B-SSEEEEEESSHHHHHHHHHHHHH-TTEEEEEEE-HHHHHHHHHHHTTT-HHHHHH--GGGSPEEEEEEEPTT--HHHHHHHHHHH-TT-SEEEEE-HHHHHHHHHHTT----PPPPPTTSBPPPGGG-------